Protein 3M7Q (pdb70)

Secondary structure (DSSP, 8-state):
-BS-EE--TTSSTTEEEEESSSEEEEEEEEETTEEEE-GGG--SS-EEEES-S-TTS--S--EEEEEEEEEE-TT--TTT-TT--EEEEESSPPPPBTTB---BPPSSPPPTT-EEEEEESS-SSSSS----SS-EEEEEEBPPHHHHHHHSTTT--TTEEEES-TTSS-B--TT-TT-EEEETTEEEEEEEE-SSSSBTTB-EEEEEGGGGHHHHHHHHHT-/-PPPGGGGSPP---SB---EEEEEEETTTTEEEEEEE-SSS--SS-BSSHHHHHHHS----

Sequence (284 aa):
IVGGYTCGANTVPYQVSLNSGYHFCGGSLINSQWVVSAAHCYKSGIQVRLGEDNINVVEGNEQFISASSKSIVHPSYNSNTLNNDIMLIKLKSAASSLNSRVASSISLPTSSCASAGTQCLISGWGNTKSSGTSYPDVLKCLKAPILSDSSSCKSSAYPGQITSNMFCAGYLEGGKDSCQGDSGGPVVCSGKLQGIVSWGSSGCAQKNNKPGVYTKVCNYVSSWIKQTIASSNEAEASSICSEPKKVGRCKGYFPRFYFDSETGKCTPFIYGGCGGNGNNFETLHQCRAICRALGG

Solvent-accessible surface area: 12145 Å² total; per-residue (Å²): 2,12,43,34,96,68,20,26,66,33,85,7,32,20,5,1,1,0,15,40,76,83,21,0,0,2,0,1,0,18,45,37,52,10,0,1,0,0,3,14,0,113,44,105,72,2,51,0,51,1,5,10,30,40,38,102,88,129,120,65,44,33,36,92,18,54,24,58,80,28,47,51,25,111,65,52,60,62,123,64,2,38,14,1,0,0,0,0,41,0,150,60,59,7,70,102,56,95,69,0,32,55,17,62,44,4,142,78,62,35,77,63,50,37,108,2,34,1,0,2,4,0,9,24,121,60,91,65,118,38,66,16,75,41,5,45,3,4,113,0,21,12,31,47,79,79,30,1,95,89,12,2,97,91,65,19,36,93,27,11,24,0,0,3,42,62,129,10,42,77,4,0,2,18,1,1,0,1,0,0,0,15,4,100,42,77,0,13,0,1,0,3,1,2,46,41,4,12,79,150,69,62,3,0,0,1,4,60,0,22,67,6,42,88,50,0,153,114,11,53,78,75,66,215,100,59,54,90,37,10,92,51,98,105,89,44,19,63,0,1,0,54,20,53,50,44,21,7,25,68,162,80,6,104,15,39,94,17,38,18,0,22,10,51,33,45,40,0,28,27,123,64,59,134,88,0,132,70,71,0,147,66,136,61

Structure (mmCIF, N/CA/C/O backbone):
data_3M7Q
#
_entry.id   3M7Q
#
_cell.length_a   58.279
_cell.length_b   66.551
_cell.length_c   70.937
_cell.angle_alpha   90.00
_cell.angle_beta   90.00
_cell.angle_gamma   90.00
#
_symmetry.space_group_name_H-M   'P 21 21 21'
#
loop_
_entity.id
_entity.type
_entity.pdbx_description
1 polymer 'Cationic trypsin'
2 polymer 'Kunitz-type proteinase inhibitor SHPI-1'
3 non-polymer 'PHOSPHATE ION'
4 water water
#
loop_
_atom_site.group_PDB
_atom_site.id
_atom_site.type_symbol
_atom_site.label_atom_id
_atom_site.label_alt_id
_atom_site.label_comp_id
_atom_site.label_asym_id
_atom_site.label_entity_id
_atom_site.label_seq_id
_atom_site.pdbx_PDB_ins_code
_atom_site.Cartn_x
_atom_site.Cartn_y
_atom_site.Cartn_z
_atom_site.occupancy
_atom_site.B_iso_or_equiv
_atom_site.auth_seq_id
_atom_site.auth_comp_id
_atom_site.auth_asym_id
_atom_site.auth_atom_id
_atom_site.pdbx_PDB_model_num
ATOM 1 N N . ILE A 1 1 ? 16.663 3.321 12.192 1.00 6.86 1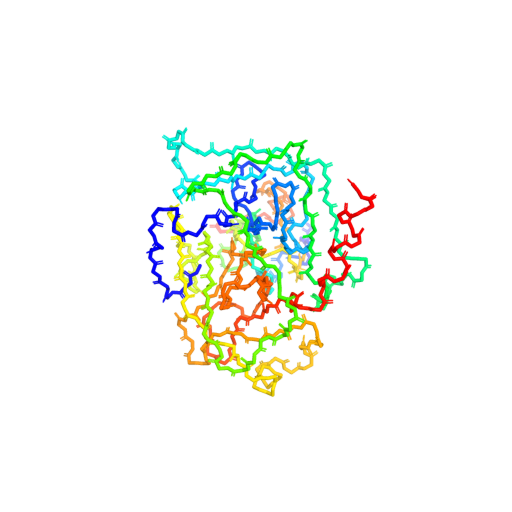 ILE A N 1
ATOM 2 C CA . ILE A 1 1 ? 17.885 2.485 11.996 1.00 6.48 1 ILE A CA 1
ATOM 3 C C . ILE A 1 1 ? 18.095 1.612 13.232 1.00 7.56 1 ILE A C 1
ATOM 4 O O . ILE A 1 1 ? 18.249 2.130 14.338 1.00 7.83 1 ILE A O 1
ATOM 9 N N . VAL A 1 2 ? 18.090 0.293 13.034 1.00 7.29 2 VAL A N 1
ATOM 10 C CA . VAL A 1 2 ? 18.326 -0.674 14.117 1.00 7.54 2 VAL A CA 1
ATOM 11 C C . VAL A 1 2 ? 19.771 -1.170 14.056 1.00 8.02 2 VAL A C 1
ATOM 12 O O . VAL A 1 2 ? 20.252 -1.567 12.991 1.00 8.67 2 VAL A O 1
ATOM 16 N N . GLY A 1 3 ? 20.459 -1.142 15.194 1.00 7.45 3 GLY A N 1
ATOM 17 C CA . GLY A 1 3 ? 21.821 -1.684 15.282 1.00 8.55 3 GLY A CA 1
ATOM 18 C C . GLY A 1 3 ? 22.909 -0.793 14.704 1.00 9.63 3 GLY A C 1
ATOM 19 O O . GLY A 1 3 ? 24.023 -1.252 14.437 1.00 11.51 3 GLY A O 1
ATOM 20 N N . GLY A 1 4 ? 22.589 0.484 14.520 1.00 8.71 4 GLY A N 1
ATOM 21 C CA . GLY A 1 4 ? 23.534 1.452 13.974 1.00 9.39 4 GLY A CA 1
ATOM 22 C C . GLY A 1 4 ? 24.205 2.285 15.049 1.00 8.82 4 GLY A C 1
ATOM 23 O O . GLY A 1 4 ? 24.365 1.836 16.188 1.00 9.72 4 GLY A O 1
ATOM 24 N N . TYR A 1 5 ? 24.599 3.502 14.682 1.00 8.77 5 TYR A N 1
ATOM 25 C CA . TYR A 1 5 ? 25.290 4.409 15.603 1.00 8.84 5 TYR A CA 1
ATOM 26 C C . TYR A 1 5 ? 24.872 5.857 15.367 1.00 9.14 5 TYR A C 1
ATOM 27 O O . TYR A 1 5 ? 24.354 6.194 14.305 1.00 9.87 5 TYR A O 1
ATOM 36 N N . THR A 1 6 ? 25.098 6.709 16.362 1.00 9.45 6 THR A N 1
ATOM 37 C CA . THR A 1 6 ? 24.873 8.143 16.208 1.00 10.50 6 THR A CA 1
ATOM 38 C C . THR A 1 6 ? 25.846 8.708 15.166 1.00 10.50 6 THR A C 1
ATOM 39 O O . THR A 1 6 ? 27.063 8.621 15.335 1.00 10.81 6 THR A O 1
ATOM 43 N N . CYS A 1 7 ? 25.301 9.280 14.091 1.00 9.12 7 CYS A N 1
ATOM 44 C CA . CYS A 1 7 ? 26.125 9.766 12.976 1.00 10.36 7 CYS A CA 1
ATOM 45 C C . CYS A 1 7 ? 27.123 10.821 13.450 1.00 10.29 7 CYS A C 1
ATOM 46 O O . CYS A 1 7 ? 28.311 10.778 13.097 1.00 12.29 7 CYS A O 1
ATOM 49 N N . GLY A 1 8 ? 26.631 11.751 14.262 1.00 11.59 8 GLY A N 1
ATOM 50 C CA . GLY A 1 8 ? 27.364 12.973 14.584 1.00 11.60 8 GLY A CA 1
ATOM 51 C C . GLY A 1 8 ? 26.729 14.114 13.814 1.00 12.22 8 GLY A C 1
ATOM 52 O O . GLY A 1 8 ? 26.396 13.965 12.630 1.00 11.88 8 GLY A O 1
ATOM 53 N N . ALA A 1 9 ? 26.554 15.252 14.482 1.00 12.87 9 ALA A N 1
ATOM 54 C CA . ALA A 1 9 ? 25.838 16.390 13.898 1.00 13.00 9 ALA A CA 1
ATOM 55 C C . ALA A 1 9 ? 26.356 16.776 12.515 1.00 12.79 9 ALA A C 1
ATOM 56 O O . ALA A 1 9 ? 27.551 17.034 12.334 1.00 13.18 9 ALA A O 1
ATOM 58 N N . ASN A 1 10 ? 25.441 16.772 11.545 1.00 11.40 10 ASN A N 1
ATOM 59 C CA . ASN A 1 10 ? 25.690 17.268 10.186 1.00 12.29 10 ASN A CA 1
ATOM 60 C C . ASN A 1 10 ? 26.784 16.523 9.403 1.00 12.13 10 ASN A C 1
ATOM 61 O O . ASN A 1 10 ? 27.352 17.059 8.444 1.00 12.65 10 ASN A O 1
ATOM 66 N N . THR A 1 11 ? 27.058 15.282 9.803 1.00 10.81 11 THR A N 1
ATOM 67 C CA . THR A 1 11 ? 28.016 14.430 9.094 1.00 10.18 11 THR A CA 1
ATOM 68 C C . THR A 1 11 ? 27.403 13.805 7.836 1.00 10.43 11 THR A C 1
ATOM 69 O O . THR A 1 11 ? 28.116 13.214 7.021 1.00 10.73 11 THR A O 1
ATOM 73 N N . VAL A 1 12 ? 26.083 13.933 7.690 1.00 8.04 12 VAL A N 1
ATOM 74 C CA . VAL A 1 12 ? 25.361 13.431 6.515 1.00 7.30 12 VAL A CA 1
ATOM 75 C C . VAL A 1 12 ? 24.546 14.602 5.946 1.00 7.51 12 VAL A C 1
ATOM 76 O O . VAL A 1 12 ? 23.319 14.633 6.066 1.00 6.80 12 VAL A O 1
ATOM 80 N N . PRO A 1 13 ? 25.236 15.593 5.343 1.00 8.68 13 PRO A N 1
ATOM 81 C CA . PRO A 1 13 ? 24.595 16.872 5.011 1.00 8.23 13 PRO A CA 1
ATOM 82 C C . PRO A 1 13 ? 23.538 16.819 3.893 1.00 7.50 13 PRO A C 1
ATOM 83 O O . PRO A 1 13 ? 22.828 17.806 3.669 1.00 7.77 13 PRO A O 1
ATOM 87 N N . TYR A 1 14 ? 23.447 15.686 3.201 1.00 6.89 14 TYR A N 1
ATOM 88 C CA . TYR A 1 14 ? 22.431 15.476 2.163 1.00 6.97 14 TYR A CA 1
ATOM 89 C C . TYR A 1 14 ? 21.130 14.875 2.717 1.00 6.87 14 TYR A C 1
ATOM 90 O O . TYR A 1 14 ? 20.118 14.830 2.012 1.00 7.38 14 TYR A O 1
ATOM 99 N N . GLN A 1 15 ? 21.162 14.413 3.969 1.00 6.91 15 GLN A N 1
ATOM 100 C CA . GLN A 1 15 ? 19.979 13.827 4.611 1.00 6.37 15 GLN A CA 1
ATOM 101 C C . GLN A 1 15 ? 18.988 14.917 4.993 1.00 6.05 15 GLN A C 1
ATOM 102 O O . GLN A 1 15 ? 19.337 15.855 5.716 1.00 7.22 15 GLN A O 1
ATOM 108 N N . VAL A 1 16 ? 17.755 14.774 4.514 1.00 6.58 16 VAL A N 1
ATOM 109 C CA . VAL A 1 16 ? 16.671 15.682 4.896 1.00 6.33 16 VAL A CA 1
ATOM 110 C C . VAL A 1 16 ? 15.554 14.927 5.624 1.00 8.00 16 VAL A C 1
ATOM 111 O O . VAL A 1 16 ? 15.455 13.701 5.532 1.00 6.37 16 VAL A O 1
ATOM 115 N N . SER A 1 17 ? 14.735 15.678 6.356 1.00 6.68 17 SER A N 1
ATOM 116 C CA . SER A 1 17 ? 13.524 15.161 6.989 1.00 8.18 17 SER A CA 1
ATOM 117 C C . SER A 1 17 ? 12.314 15.726 6.258 1.00 8.36 17 SER A C 1
ATOM 118 O O . SER A 1 17 ? 12.256 16.931 5.979 1.00 8.47 17 SER A O 1
ATOM 121 N N . LEU A 1 18 ? 11.362 14.854 5.934 1.00 7.77 18 LEU A N 1
ATOM 122 C CA . LEU A 1 18 ? 10.084 15.293 5.382 1.00 7.54 18 LEU A CA 1
ATOM 123 C C . LEU A 1 18 ? 9.088 15.434 6.522 1.00 8.23 18 LEU A C 1
ATOM 124 O O . LEU A 1 18 ? 8.896 14.503 7.310 1.00 7.32 18 LEU A O 1
ATOM 129 N N . ASN A 1 19 ? 8.463 16.606 6.604 1.00 9.02 19 ASN A N 1
ATOM 130 C CA . ASN A 1 19 ? 7.654 16.973 7.763 1.00 9.12 19 ASN A CA 1
ATOM 131 C C . ASN A 1 19 ? 6.228 17.379 7.395 1.00 11.23 19 ASN A C 1
ATOM 132 O O . ASN A 1 19 ? 6.015 18.239 6.532 1.00 10.18 19 ASN A O 1
ATOM 137 N N . SER A 1 20 ? 5.268 16.755 8.076 1.00 11.29 20 SER A N 1
ATOM 138 C CA . SER A 1 20 ? 3.845 17.043 7.915 1.00 13.66 20 SER A CA 1
ATOM 139 C C . SER A 1 20 ? 3.242 17.384 9.281 1.00 14.54 20 SER A C 1
ATOM 140 O O . SER A 1 20 ? 2.180 16.874 9.651 1.00 17.69 20 SER A O 1
ATOM 143 N N . GLY A 1 21 ? 3.926 18.249 10.027 1.00 13.54 21 GLY A N 1
ATOM 144 C CA . GLY A 1 21 ? 3.594 18.497 11.432 1.00 13.85 21 GLY A CA 1
ATOM 145 C C . GLY A 1 21 ? 4.386 17.582 12.348 1.00 13.37 21 GLY A C 1
ATOM 146 O O . GLY A 1 21 ? 4.345 17.721 13.573 1.00 13.92 21 GLY A O 1
ATOM 147 N N . TYR A 1 22 ? 5.106 16.645 11.732 1.00 12.75 22 TYR A N 1
ATOM 148 C CA . TYR A 1 22 ? 5.993 15.699 12.406 1.00 11.42 22 TYR A CA 1
ATOM 149 C C . TYR A 1 22 ? 6.837 15.009 11.336 1.00 9.24 22 TYR A C 1
ATOM 150 O O . TYR A 1 22 ? 6.456 14.984 10.165 1.00 8.46 22 TYR A O 1
ATOM 159 N N . HIS A 1 23 ? 7.978 14.453 11.732 1.00 8.89 23 HIS A N 1
ATOM 160 C CA . HIS A 1 23 ? 8.805 13.678 10.802 1.00 7.94 23 HIS A CA 1
ATOM 161 C C . HIS A 1 23 ? 8.078 12.395 10.383 1.00 8.41 23 HIS A C 1
ATOM 162 O O . HIS A 1 23 ? 7.658 11.618 11.242 1.00 8.89 23 HIS A O 1
ATOM 169 N N . PHE A 1 24 ? 7.939 12.169 9.074 1.00 7.14 24 PHE A N 1
ATOM 170 C CA . PHE A 1 24 ? 7.269 10.951 8.583 1.00 6.92 24 PHE A CA 1
ATOM 171 C C . PHE A 1 24 ? 8.086 10.112 7.588 1.00 7.76 24 PHE A C 1
ATOM 172 O O . PHE A 1 24 ? 7.779 8.940 7.360 1.00 7.12 24 PHE A O 1
ATOM 180 N N . CYS A 1 25 ? 9.099 10.732 6.983 1.00 6.84 25 CYS A N 1
ATOM 181 C CA . CYS A 1 25 ? 9.969 10.074 6.007 1.00 6.76 25 CYS A CA 1
ATOM 182 C C . CYS A 1 25 ? 11.268 10.850 5.877 1.00 7.20 25 CYS A C 1
ATOM 183 O O . CYS A 1 25 ? 11.340 12.026 6.240 1.00 6.81 25 CYS A O 1
ATOM 186 N N . GLY A 1 26 ? 12.293 10.189 5.353 1.00 5.83 26 GLY A N 1
ATOM 187 C CA . GLY A 1 26 ? 13.536 10.869 5.009 1.00 6.19 26 GLY A CA 1
ATOM 188 C C . GLY A 1 26 ? 13.584 11.199 3.526 1.00 7.42 26 GLY A C 1
ATOM 189 O O . GLY A 1 26 ? 12.626 10.939 2.779 1.00 7.27 26 GLY A O 1
ATOM 190 N N . GLY A 1 27 ? 14.710 11.765 3.106 1.00 6.49 27 GLY A N 1
ATOM 191 C CA . GLY A 1 27 ? 14.969 12.086 1.702 1.00 5.67 27 GLY A CA 1
ATOM 192 C C . GLY A 1 27 ? 16.428 12.469 1.525 1.00 6.77 27 GLY A C 1
ATOM 193 O O . GLY A 1 27 ? 17.155 12.628 2.514 1.00 5.80 27 GLY A O 1
ATOM 194 N N . SER A 1 28 ? 16.851 12.611 0.269 1.00 6.34 28 SER A N 1
ATOM 195 C CA . SER A 1 28 ? 18.219 13.016 -0.063 1.00 6.74 28 SER A CA 1
ATOM 196 C C . SER A 1 28 ? 18.236 14.245 -0.976 1.00 6.37 28 SER A C 1
ATOM 197 O O . SER A 1 28 ? 17.577 14.262 -2.013 1.00 7.08 28 SER A O 1
ATOM 200 N N . LEU A 1 29 ? 19.012 15.261 -0.603 1.00 6.40 29 LEU A N 1
ATOM 201 C CA . LEU A 1 29 ? 19.197 16.432 -1.463 1.00 7.43 29 LEU A CA 1
ATOM 202 C C . LEU A 1 29 ? 20.138 16.061 -2.606 1.00 7.30 29 LEU A C 1
ATOM 203 O O . LEU A 1 29 ? 21.277 15.674 -2.355 1.00 8.27 29 LEU A O 1
ATOM 208 N N . ILE A 1 30 ? 19.661 16.160 -3.849 1.00 8.20 30 ILE A N 1
ATOM 209 C CA . ILE A 1 30 ? 20.485 15.789 -5.019 1.00 9.24 30 ILE A CA 1
ATOM 210 C C . ILE A 1 30 ? 20.992 16.983 -5.830 1.00 11.60 30 ILE A C 1
ATOM 211 O O . ILE A 1 30 ? 21.909 16.852 -6.648 1.00 12.42 30 ILE A O 1
ATOM 216 N N . ASN A 1 31 ? 20.364 18.132 -5.609 1.00 11.44 31 ASN A N 1
ATOM 217 C CA . ASN A 1 31 ? 20.852 19.424 -6.065 1.00 12.44 31 ASN A CA 1
ATOM 218 C C . ASN A 1 31 ? 20.157 20.476 -5.211 1.00 12.23 31 ASN A C 1
ATOM 219 O O . ASN A 1 31 ? 19.293 20.135 -4.401 1.00 12.98 31 ASN A O 1
ATOM 224 N N . SER A 1 32 ? 20.510 21.745 -5.382 1.00 10.35 32 SER A N 1
ATOM 225 C CA . SER A 1 32 ? 20.029 22.773 -4.453 1.00 10.61 32 SER A CA 1
ATOM 226 C C . SER A 1 32 ? 18.497 22.910 -4.358 1.00 9.81 32 SER A C 1
ATOM 227 O O . SER A 1 32 ? 17.992 23.410 -3.352 1.00 10.05 32 SER A O 1
ATOM 230 N N . GLN A 1 33 ? 17.768 22.455 -5.381 1.00 8.75 33 GLN A N 1
ATOM 231 C CA . GLN A 1 33 ? 16.310 22.625 -5.407 1.00 9.85 33 GLN A CA 1
ATOM 232 C C . GLN A 1 33 ? 15.494 21.324 -5.516 1.00 8.73 33 GLN A C 1
ATOM 233 O O . GLN A 1 33 ? 14.266 21.368 -5.630 1.00 9.10 33 GLN A O 1
ATOM 239 N N . TRP A 1 34 ? 16.167 20.177 -5.463 1.00 7.64 34 TRP A N 1
ATOM 240 C CA . TRP A 1 34 ? 15.485 18.892 -5.629 1.00 7.29 34 TRP A CA 1
ATOM 241 C C . TRP A 1 34 ? 15.907 17.828 -4.619 1.00 6.49 34 TRP A C 1
ATOM 242 O O . TRP A 1 34 ? 17.093 17.662 -4.327 1.00 6.96 34 TRP A O 1
ATOM 253 N N . VAL A 1 35 ? 14.907 17.108 -4.114 1.00 6.52 35 VAL A N 1
ATOM 254 C CA . VAL A 1 35 ? 15.079 16.023 -3.140 1.00 6.60 35 VAL A CA 1
ATOM 255 C C . VAL A 1 35 ? 14.542 14.706 -3.719 1.00 6.92 35 VAL A C 1
ATOM 256 O O . VAL A 1 35 ? 13.479 14.687 -4.346 1.00 8.12 35 VAL A O 1
ATOM 260 N N . VAL A 1 36 ? 15.294 13.623 -3.515 1.00 7.52 36 VAL A N 1
ATOM 261 C CA . VAL A 1 36 ? 14.856 12.266 -3.866 1.00 8.87 36 VAL A CA 1
ATOM 262 C C . VAL A 1 36 ? 14.302 11.556 -2.620 1.00 7.03 36 VAL A C 1
ATOM 263 O O . VAL A 1 36 ? 14.935 11.572 -1.566 1.00 6.84 36 VAL A O 1
ATOM 267 N N . SER A 1 37 ? 13.117 10.953 -2.744 1.00 5.99 37 SER A N 1
ATOM 268 C CA . SER A 1 37 ? 12.500 10.188 -1.653 1.00 6.28 37 SER A CA 1
ATOM 269 C C . SER A 1 37 ? 11.756 8.971 -2.223 1.00 6.99 37 SER A C 1
ATOM 270 O O . SER A 1 37 ? 11.923 8.637 -3.396 1.00 7.31 37 SER A O 1
ATOM 273 N N . ALA A 1 38 ? 10.964 8.300 -1.391 1.00 6.63 38 ALA A N 1
ATOM 274 C CA . ALA A 1 38 ? 10.164 7.152 -1.832 1.00 6.04 38 ALA A CA 1
ATOM 275 C C . ALA A 1 38 ? 8.770 7.604 -2.240 1.00 6.50 38 ALA A C 1
ATOM 276 O O . ALA A 1 38 ? 8.214 8.524 -1.642 1.00 7.34 38 ALA A O 1
ATOM 278 N N . ALA A 1 39 ? 8.203 6.946 -3.250 1.00 6.77 39 ALA A N 1
ATOM 279 C CA . ALA A 1 39 ? 6.854 7.262 -3.709 1.00 6.92 39 ALA A CA 1
ATOM 280 C C . ALA A 1 39 ? 5.778 7.051 -2.636 1.00 7.40 39 ALA A C 1
ATOM 281 O O . ALA A 1 39 ? 4.782 7.782 -2.611 1.00 8.24 39 ALA A O 1
ATOM 283 N N . HIS A 1 40 ? 5.971 6.069 -1.754 1.00 7.90 40 HIS A N 1
ATOM 284 C CA . HIS A 1 40 ? 4.991 5.830 -0.680 1.00 7.58 40 HIS A CA 1
ATOM 285 C C . HIS A 1 40 ? 5.017 6.910 0.410 1.00 7.63 40 HIS A C 1
ATOM 286 O O . HIS A 1 40 ? 4.143 6.947 1.287 1.00 7.81 40 HIS A O 1
ATOM 293 N N . CYS A 1 41 ? 6.003 7.804 0.323 1.00 6.38 41 CYS A N 1
ATOM 294 C CA . CYS A 1 41 ? 6.083 8.970 1.202 1.00 7.35 41 CYS A CA 1
ATOM 295 C C . CYS A 1 41 ? 5.335 10.183 0.636 1.00 9.01 41 CYS A C 1
ATOM 296 O O . CYS A 1 41 ? 5.430 11.282 1.192 1.00 8.11 41 CYS A O 1
ATOM 299 N N . TYR A 1 42 ? 4.604 9.999 -0.466 1.00 8.29 42 TYR A N 1
ATOM 300 C CA . TYR A 1 42 ? 3.845 11.115 -1.035 1.00 8.46 42 TYR A CA 1
ATOM 301 C C . TYR A 1 42 ? 2.853 11.713 -0.036 1.00 9.07 42 TYR A C 1
ATOM 302 O O . TYR A 1 42 ? 2.028 10.996 0.541 1.00 9.36 42 TYR A O 1
ATOM 311 N N . LYS A 1 43 ? 2.952 13.028 0.147 1.00 8.65 43 LYS A N 1
ATOM 312 C CA . LYS A 1 43 ? 1.959 13.820 0.873 1.00 8.81 43 LYS A CA 1
ATOM 313 C C . LYS A 1 43 ? 1.848 15.194 0.225 1.00 9.24 43 LYS A C 1
ATOM 314 O O . LYS A 1 43 ? 2.746 15.617 -0.512 1.00 9.44 43 LYS A O 1
ATOM 320 N N . SER A 1 44 ? 0.749 15.889 0.515 1.00 8.96 44 SER A N 1
ATOM 321 C CA . SER A 1 44 ? 0.580 17.282 0.076 1.00 12.39 44 SER A CA 1
ATOM 322 C C . SER A 1 44 ? 1.046 18.236 1.173 1.00 11.47 44 SER A C 1
ATOM 323 O O . SER A 1 44 ? 0.872 17.955 2.359 1.00 12.63 44 SER A O 1
ATOM 326 N N . GLY A 1 45 ? 1.639 19.355 0.769 1.00 12.50 45 GLY A N 1
ATOM 327 C CA . GLY A 1 45 ? 2.076 20.387 1.709 1.00 13.43 45 GLY A CA 1
ATOM 328 C C . GLY A 1 45 ? 3.270 19.981 2.554 1.00 12.70 45 GLY A C 1
ATOM 329 O O . GLY A 1 45 ? 3.388 20.400 3.711 1.00 14.38 45 GLY A O 1
ATOM 330 N N . ILE A 1 46 ? 4.150 19.164 1.978 1.00 11.14 46 ILE A N 1
ATOM 331 C CA . ILE A 1 46 ? 5.364 18.711 2.664 1.00 9.78 46 ILE A CA 1
ATOM 332 C C . ILE A 1 46 ? 6.288 19.894 2.944 1.00 9.12 46 ILE A C 1
ATOM 333 O O . ILE A 1 46 ? 6.471 20.765 2.093 1.00 10.22 46 ILE A O 1
ATOM 338 N N . GLN A 1 47 ? 6.848 19.917 4.149 1.00 7.33 47 GLN A N 1
ATOM 339 C CA . GLN A 1 47 ? 7.946 20.816 4.476 1.00 7.52 47 GLN A CA 1
ATOM 340 C C . GLN A 1 47 ? 9.229 19.999 4.573 1.00 7.77 47 GLN A C 1
ATOM 341 O O . GLN A 1 47 ? 9.291 19.007 5.309 1.00 8.49 47 GLN A O 1
ATOM 347 N N . VAL A 1 48 ? 10.244 20.415 3.822 1.00 7.19 48 VAL A N 1
ATOM 348 C CA . VAL A 1 48 ? 11.540 19.747 3.835 1.00 6.46 48 VAL A CA 1
ATOM 349 C C . VAL A 1 48 ? 12.438 20.444 4.848 1.00 7.43 48 VAL A C 1
ATOM 350 O O . VAL A 1 48 ? 12.572 21.676 4.828 1.00 6.54 48 VAL A O 1
ATOM 354 N N . ARG A 1 49 ? 13.022 19.655 5.746 1.00 6.58 49 ARG A N 1
ATOM 355 C CA . ARG A 1 49 ? 13.921 20.184 6.771 1.00 7.13 49 ARG A CA 1
ATOM 356 C C . ARG A 1 49 ? 15.351 19.736 6.504 1.00 7.94 49 ARG A C 1
ATOM 357 O O . ARG A 1 49 ? 15.655 18.534 6.504 1.00 8.90 49 ARG A O 1
ATOM 365 N N . LEU A 1 50 ? 16.212 20.724 6.260 1.00 6.89 50 LEU A N 1
ATOM 366 C CA . LEU A 1 50 ? 17.602 20.502 5.886 1.00 7.76 50 LEU A CA 1
ATOM 367 C C . LEU A 1 50 ? 18.530 20.952 7.009 1.00 8.52 50 LEU A C 1
ATOM 368 O O . LEU A 1 50 ? 18.191 21.860 7.778 1.00 8.25 50 LEU A O 1
ATOM 373 N N . GLY A 1 51 ? 19.687 20.300 7.111 1.00 8.63 51 GLY A N 1
ATOM 374 C CA . GLY A 1 51 ? 20.664 20.618 8.154 1.00 9.25 51 GLY A CA 1
ATOM 375 C C . GLY A 1 51 ? 20.251 20.184 9.551 1.00 9.88 51 GLY A C 1
ATOM 376 O O . GLY A 1 51 ? 20.767 20.705 10.540 1.00 9.98 51 GLY A O 1
ATOM 377 N N . GLU A 1 52 ? 19.336 19.218 9.635 1.00 9.46 52 GLU A N 1
ATOM 378 C CA . GLU A 1 52 ? 18.846 18.720 10.920 1.00 9.84 52 GLU A CA 1
ATOM 379 C C . GLU A 1 52 ? 19.809 17.724 11.548 1.00 10.71 52 GLU A C 1
ATOM 380 O O . GLU A 1 52 ? 20.447 16.943 10.839 1.00 9.81 52 GLU A O 1
ATOM 386 N N . ASP A 1 53 ? 19.900 17.753 12.877 1.00 10.27 53 ASP A N 1
ATOM 387 C CA . ASP A 1 53 ? 20.459 16.631 13.630 1.00 9.99 53 ASP A CA 1
ATOM 388 C C . ASP A 1 53 ? 19.420 16.119 14.622 1.00 10.26 53 ASP A C 1
ATOM 389 O O . ASP A 1 53 ? 18.875 15.033 14.445 1.00 9.94 53 ASP A O 1
ATOM 394 N N . ASN A 1 54 ? 19.149 16.907 15.659 1.00 9.76 54 ASN A N 1
ATOM 395 C CA . ASN A 1 54 ? 18.081 16.589 16.602 1.00 9.74 54 ASN A CA 1
ATOM 396 C C . ASN A 1 54 ? 16.745 17.088 16.048 1.00 10.50 54 ASN A C 1
ATOM 397 O O . ASN A 1 54 ? 16.461 18.288 16.085 1.00 9.81 54 ASN A O 1
ATOM 402 N N . ILE A 1 55 ? 15.924 16.175 15.526 1.00 10.77 55 ILE A N 1
ATOM 403 C CA . ILE A 1 55 ? 14.650 16.578 14.901 1.00 12.48 55 ILE A CA 1
ATOM 404 C C . ILE A 1 55 ? 13.636 17.165 15.885 1.00 12.36 55 ILE A C 1
ATOM 405 O O . ILE A 1 55 ? 12.678 17.823 15.480 1.00 13.66 55 ILE A O 1
ATOM 410 N N . ASN A 1 56 ? 13.870 16.935 17.173 1.00 10.94 56 ASN A N 1
ATOM 411 C CA . ASN A 1 56 ? 12.941 17.351 18.217 1.00 11.20 56 ASN A CA 1
ATOM 412 C C . ASN A 1 56 ? 13.309 18.660 18.914 1.00 11.62 56 ASN A C 1
ATOM 413 O O . ASN A 1 56 ? 12.530 19.171 19.725 1.00 11.70 56 ASN A O 1
ATOM 418 N N . VAL A 1 57 ? 14.479 19.205 18.585 1.00 10.57 57 VAL A N 1
ATOM 419 C CA . VAL A 1 57 ? 14.975 20.426 19.224 1.00 10.28 57 VAL A CA 1
ATOM 420 C C . VAL A 1 57 ? 15.400 21.454 18.175 1.00 11.47 57 VAL A C 1
ATOM 421 O O . VAL A 1 57 ? 16.145 21.130 17.252 1.00 10.93 57 VAL A O 1
ATOM 425 N N . VAL A 1 58 ? 14.915 22.686 18.322 1.00 11.03 58 VAL A N 1
ATOM 426 C CA . VAL A 1 58 ? 15.312 23.781 17.431 1.00 10.19 58 VAL A CA 1
ATOM 427 C C . VAL A 1 58 ? 16.747 24.202 17.766 1.00 10.68 58 VAL A C 1
ATOM 428 O O . VAL A 1 58 ? 17.009 24.718 18.853 1.00 9.58 58 VAL A O 1
ATOM 432 N N . GLU A 1 59 ? 17.668 23.955 16.833 1.00 10.61 59 GLU A N 1
ATOM 433 C CA . GLU A 1 59 ? 19.074 24.320 17.016 1.00 11.81 59 GLU A CA 1
ATOM 434 C C . GLU A 1 59 ? 19.298 25.791 16.668 1.00 11.94 59 GLU A C 1
ATOM 435 O O . GLU A 1 59 ? 19.947 26.527 17.424 1.00 12.33 59 GLU A O 1
ATOM 441 N N . GLY A 1 60 ? 18.766 26.206 15.517 1.00 11.55 60 GLY A N 1
ATOM 442 C CA . GLY A 1 60 ? 18.951 27.562 15.002 1.00 12.03 60 GLY A CA 1
ATOM 443 C C . GLY A 1 60 ? 19.619 27.618 13.638 1.00 12.68 60 GLY A C 1
ATOM 444 O O . GLY A 1 60 ? 19.562 28.651 12.958 1.00 13.93 60 GLY A O 1
ATOM 445 N N . ASN A 1 61 ? 20.240 26.509 13.234 1.00 12.63 61 ASN A N 1
ATOM 446 C CA . ASN A 1 61 ? 20.975 26.437 11.965 1.00 13.70 61 ASN A CA 1
ATOM 447 C C . ASN A 1 61 ? 20.278 25.630 10.858 1.00 12.21 61 ASN A C 1
ATOM 448 O O . ASN A 1 61 ? 20.847 25.420 9.780 1.00 14.64 61 ASN A O 1
ATOM 453 N N . GLU A 1 62 ? 19.055 25.178 11.127 1.00 10.27 62 GLU A N 1
ATOM 454 C CA . GLU A 1 62 ? 18.289 24.391 10.157 1.00 9.51 62 GLU A CA 1
ATOM 455 C C . GLU A 1 62 ? 17.712 25.295 9.069 1.00 9.66 62 GLU A C 1
ATOM 456 O O . GLU A 1 62 ? 17.581 26.508 9.267 1.00 10.31 62 GLU A O 1
ATOM 462 N N . GLN A 1 63 ? 17.388 24.705 7.918 1.00 8.42 63 GLN A N 1
ATOM 463 C CA . GLN A 1 63 ? 16.584 25.375 6.895 1.00 8.50 63 GLN A CA 1
ATOM 464 C C . GLN A 1 63 ? 15.278 24.613 6.689 1.00 8.23 63 GLN A C 1
ATOM 465 O O . GLN A 1 63 ? 15.297 23.406 6.452 1.00 9.22 63 GLN A O 1
ATOM 471 N N . PHE A 1 64 ? 14.153 25.322 6.800 1.00 7.49 64 PHE A N 1
ATOM 472 C CA . PHE A 1 64 ? 12.830 24.764 6.511 1.00 8.61 64 PHE A CA 1
ATOM 473 C C . PHE A 1 64 ? 12.395 25.320 5.157 1.00 8.70 64 PHE A C 1
ATOM 474 O O . PHE A 1 64 ? 12.322 26.540 4.982 1.00 10.05 64 PHE A O 1
ATOM 482 N N . ILE A 1 65 ? 12.117 24.441 4.196 1.00 9.02 65 ILE A N 1
ATOM 483 C CA . ILE A 1 65 ? 11.663 24.876 2.869 1.00 8.44 65 ILE A CA 1
ATOM 484 C C . ILE A 1 65 ? 10.456 24.059 2.418 1.00 9.73 65 ILE A C 1
ATOM 485 O O . ILE A 1 65 ? 10.488 22.827 2.436 1.00 9.34 65 ILE A O 1
ATOM 490 N N . SER A 1 66 ? 9.393 24.758 2.027 1.00 9.78 66 SER A N 1
ATOM 491 C CA . SER A 1 66 ? 8.174 24.114 1.540 1.00 10.50 66 SER A CA 1
ATOM 492 C C . SER A 1 66 ? 8.387 23.450 0.184 1.00 10.50 66 SER A C 1
ATOM 493 O O . SER A 1 66 ? 9.108 23.978 -0.669 1.00 10.08 66 SER A O 1
ATOM 496 N N . ALA A 1 67 ? 7.765 22.287 -0.007 1.00 9.61 67 ALA A N 1
ATOM 497 C CA . ALA A 1 67 ? 7.726 21.646 -1.320 1.00 10.35 67 ALA A CA 1
ATOM 498 C C . ALA A 1 67 ? 6.810 22.430 -2.257 1.00 10.47 67 ALA A C 1
ATOM 499 O O . ALA A 1 67 ? 5.698 22.815 -1.872 1.00 11.51 67 ALA A O 1
ATOM 501 N N A SER A 1 68 ? 7.277 22.674 -3.478 0.50 9.61 68 SER A N 1
ATOM 502 N N B SER A 1 68 ? 7.288 22.665 -3.476 0.50 11.03 68 SER A N 1
ATOM 503 C CA A SER A 1 68 ? 6.451 23.316 -4.503 0.50 9.19 68 SER A CA 1
ATOM 504 C CA B SER A 1 68 ? 6.498 23.317 -4.517 0.50 11.81 68 SER A CA 1
ATOM 505 C C A SER A 1 68 ? 5.835 22.288 -5.450 0.50 10.40 68 SER A C 1
ATOM 506 C C B SER A 1 68 ? 5.836 22.283 -5.425 0.50 11.95 68 SER A C 1
ATOM 507 O O A SER A 1 68 ? 4.759 22.521 -6.011 0.50 10.36 68 SER A O 1
ATOM 508 O O B SER A 1 68 ? 4.734 22.508 -5.935 0.50 11.95 68 SER A O 1
ATOM 513 N N . LYS A 1 69 ? 6.524 21.159 -5.624 1.00 10.49 69 LYS A N 1
ATOM 514 C CA . LYS A 1 69 ? 6.044 20.053 -6.471 1.00 11.89 69 LYS A CA 1
ATOM 515 C C . LYS A 1 69 ? 6.516 18.725 -5.892 1.00 10.87 69 LYS A C 1
ATOM 516 O O . LYS A 1 69 ? 7.641 18.626 -5.415 1.00 10.82 69 LYS A O 1
ATOM 522 N N . SER A 1 70 ? 5.657 17.709 -5.952 1.00 11.53 70 SER A N 1
ATOM 523 C CA . SER A 1 70 ? 6.047 16.337 -5.613 1.00 12.19 70 SER A CA 1
ATOM 524 C C . SER A 1 70 ? 5.591 15.407 -6.729 1.00 12.77 70 SER A C 1
ATOM 525 O O . SER A 1 70 ? 4.398 15.336 -7.044 1.00 13.56 70 SER A O 1
ATOM 528 N N . ILE A 1 71 ? 6.554 14.727 -7.347 1.00 12.17 71 ILE A N 1
ATOM 529 C CA . ILE A 1 71 ? 6.318 13.940 -8.553 1.00 12.58 71 ILE A CA 1
ATOM 530 C C . ILE A 1 71 ? 6.762 12.495 -8.331 1.00 12.29 71 ILE A C 1
ATOM 531 O O . ILE A 1 71 ? 7.957 12.225 -8.213 1.00 12.37 71 ILE A O 1
ATOM 536 N N . VAL A 1 72 ? 5.800 11.575 -8.265 1.00 12.20 72 VAL A N 1
ATOM 537 C CA . VAL A 1 72 ? 6.119 10.146 -8.140 1.00 10.96 72 VAL A CA 1
ATOM 538 C C . VAL A 1 72 ? 6.423 9.567 -9.523 1.00 11.07 72 VAL A C 1
ATOM 539 O O . VAL A 1 72 ? 5.941 10.082 -10.538 1.00 11.69 72 VAL A O 1
ATOM 543 N N . HIS A 1 73 ? 7.215 8.500 -9.571 1.00 10.39 73 HIS A N 1
ATOM 544 C CA . HIS A 1 73 ? 7.464 7.829 -10.844 1.00 10.99 73 HIS A CA 1
ATOM 545 C C . HIS A 1 73 ? 6.144 7.360 -11.472 1.00 10.63 73 HIS A C 1
ATOM 546 O O . HIS A 1 73 ? 5.290 6.810 -10.770 1.00 11.14 73 HIS A O 1
ATOM 553 N N . PRO A 1 74 ? 5.960 7.596 -12.788 1.00 11.41 74 PRO A N 1
ATOM 554 C CA . PRO A 1 74 ? 4.692 7.227 -13.440 1.00 12.15 74 PRO A CA 1
ATOM 555 C C . PRO A 1 74 ? 4.340 5.734 -13.382 1.00 12.21 74 PRO A C 1
ATOM 556 O O . PRO A 1 74 ? 3.166 5.374 -13.534 1.00 13.64 74 PRO A O 1
ATOM 560 N N . SER A 1 75 ? 5.339 4.885 -13.161 1.00 11.05 75 SER A N 1
ATOM 561 C CA . SER A 1 75 ? 5.129 3.439 -13.094 1.00 11.85 75 SER A CA 1
ATOM 562 C C . SER A 1 75 ? 5.108 2.890 -11.658 1.00 10.99 75 SER A C 1
ATOM 563 O O . SER A 1 75 ? 5.131 1.669 -11.457 1.00 9.86 75 SER A O 1
ATOM 566 N N . TYR A 1 76 ? 5.058 3.780 -10.666 1.00 9.02 76 TYR A N 1
ATOM 567 C CA . TYR A 1 76 ? 4.967 3.346 -9.267 1.00 10.61 76 TYR A CA 1
ATOM 568 C C . TYR A 1 76 ? 3.733 2.474 -9.034 1.00 10.89 76 TYR A C 1
ATOM 569 O O . TYR A 1 76 ? 2.627 2.809 -9.464 1.00 11.45 76 TYR A O 1
ATOM 578 N N . ASN A 1 77 ? 3.948 1.349 -8.358 1.00 11.43 77 ASN A N 1
ATOM 579 C CA . ASN A 1 77 ? 2.881 0.412 -8.011 1.00 12.35 77 ASN A CA 1
ATOM 580 C C . ASN A 1 77 ? 2.901 0.207 -6.504 1.00 11.36 77 ASN A C 1
ATOM 581 O O . ASN A 1 77 ? 3.856 -0.348 -5.978 1.00 11.16 77 ASN A O 1
ATOM 586 N N . SER A 1 78 ? 1.853 0.657 -5.814 1.00 13.10 78 SER A N 1
ATOM 587 C CA . SER A 1 78 ? 1.812 0.597 -4.346 1.00 14.01 78 SER A CA 1
ATOM 588 C C . SER A 1 78 ? 1.625 -0.813 -3.775 1.00 15.14 78 SER A C 1
ATOM 589 O O . SER A 1 78 ? 1.830 -1.034 -2.578 1.00 16.03 78 SER A O 1
ATOM 592 N N . ASN A 1 79 ? 1.250 -1.762 -4.631 1.00 15.06 79 ASN A N 1
ATOM 593 C CA . ASN A 1 79 ? 1.081 -3.158 -4.218 1.00 16.00 79 ASN A CA 1
ATOM 594 C C . ASN A 1 79 ? 2.382 -3.960 -4.258 1.00 14.48 79 ASN A C 1
ATOM 595 O O . ASN A 1 79 ? 2.643 -4.772 -3.368 1.00 13.62 79 ASN A O 1
ATOM 600 N N . THR A 1 80 ? 3.188 -3.739 -5.296 1.00 13.25 80 THR A N 1
ATOM 601 C CA . THR A 1 80 ? 4.465 -4.446 -5.457 1.00 12.76 80 THR A CA 1
ATOM 602 C C . THR A 1 80 ? 5.655 -3.596 -5.018 1.00 11.96 80 THR A C 1
ATOM 603 O O . THR A 1 80 ? 6.751 -4.119 -4.799 1.00 11.27 80 THR A O 1
ATOM 607 N N . LEU A 1 81 ? 5.426 -2.287 -4.922 1.00 10.94 81 LEU A N 1
ATOM 608 C CA . LEU A 1 81 ? 6.456 -1.286 -4.597 1.00 10.70 81 LEU A CA 1
ATOM 609 C C . LEU A 1 81 ? 7.526 -1.107 -5.689 1.00 9.23 81 LEU A C 1
ATOM 610 O O . LEU A 1 81 ? 8.573 -0.497 -5.456 1.00 9.57 81 LEU A O 1
ATOM 615 N N . ASN A 1 82 ? 7.242 -1.620 -6.884 1.00 9.60 82 ASN A N 1
ATOM 616 C CA . ASN A 1 82 ? 8.095 -1.372 -8.043 1.00 7.97 82 ASN A CA 1
ATOM 617 C C . ASN A 1 82 ? 8.090 0.119 -8.373 1.00 7.15 82 ASN A C 1
ATOM 618 O O . ASN A 1 82 ? 7.028 0.754 -8.360 1.00 8.75 82 ASN A O 1
ATOM 623 N N . ASN A 1 83 ? 9.275 0.676 -8.638 1.00 7.29 83 ASN A N 1
ATOM 624 C CA . ASN A 1 83 ? 9.446 2.108 -8.945 1.00 6.51 83 ASN A CA 1
ATOM 625 C C . ASN A 1 83 ? 9.069 3.029 -7.774 1.00 7.54 83 ASN A C 1
ATOM 626 O O . ASN A 1 83 ? 8.432 4.071 -7.962 1.00 8.25 83 ASN A O 1
ATOM 631 N N . ASP A 1 84 ? 9.463 2.627 -6.567 1.00 7.70 84 ASP A N 1
ATOM 632 C CA . ASP A 1 84 ? 9.180 3.394 -5.353 1.00 7.83 84 ASP A CA 1
ATOM 633 C C . ASP A 1 84 ? 10.167 4.563 -5.243 1.00 7.27 84 ASP A C 1
ATOM 634 O O . ASP A 1 84 ? 11.120 4.527 -4.454 1.00 7.99 84 ASP A O 1
ATOM 639 N N . ILE A 1 85 ? 9.925 5.593 -6.056 1.00 6.72 85 ILE A N 1
ATOM 640 C CA . ILE A 1 85 ? 10.769 6.797 -6.106 1.00 6.86 85 ILE A CA 1
ATOM 641 C C . ILE A 1 85 ? 9.909 8.030 -6.394 1.00 6.69 85 ILE A C 1
ATOM 642 O O . ILE A 1 85 ? 8.929 7.958 -7.142 1.00 7.36 85 ILE A O 1
ATOM 647 N N . MET A 1 86 ? 10.291 9.149 -5.786 1.00 7.39 86 MET A N 1
ATOM 648 C CA . MET A 1 86 ? 9.570 10.411 -5.901 1.00 8.39 86 MET A CA 1
ATOM 649 C C . MET A 1 86 ? 10.576 11.553 -5.888 1.00 8.69 86 MET A C 1
ATOM 650 O O . MET A 1 86 ? 11.584 11.484 -5.184 1.00 8.69 86 MET A O 1
ATOM 655 N N . LEU A 1 87 ? 10.299 12.592 -6.674 1.00 7.04 87 LEU A N 1
ATOM 656 C CA . LEU A 1 87 ? 11.100 13.814 -6.664 1.00 7.65 87 LEU A CA 1
ATOM 657 C C . LEU A 1 87 ? 10.295 14.949 -6.046 1.00 7.58 87 LEU A C 1
ATOM 658 O O . LEU A 1 87 ? 9.121 15.123 -6.365 1.00 9.44 87 LEU A O 1
ATOM 663 N N . ILE A 1 88 ? 10.931 15.694 -5.146 1.00 7.92 88 ILE A N 1
ATOM 664 C CA . ILE A 1 88 ? 10.319 16.862 -4.519 1.00 7.77 88 ILE A CA 1
ATOM 665 C C . ILE A 1 88 ? 11.100 18.105 -4.933 1.00 7.76 88 ILE A C 1
ATOM 666 O O . ILE A 1 88 ? 12.305 18.185 -4.701 1.00 6.91 88 ILE A O 1
ATOM 671 N N . LYS A 1 89 ? 10.412 19.061 -5.554 1.00 8.00 89 LYS A N 1
ATOM 672 C CA . LYS A 1 89 ? 11.012 20.358 -5.864 1.00 7.34 89 LYS A CA 1
ATOM 673 C C . LYS A 1 89 ? 10.785 21.308 -4.690 1.00 8.89 89 LYS A C 1
ATOM 674 O O . LYS A 1 89 ? 9.671 21.418 -4.177 1.00 9.78 89 LYS A O 1
ATOM 680 N N . LEU A 1 90 ? 11.853 21.977 -4.266 1.00 9.42 90 LEU A N 1
ATOM 681 C CA . LEU A 1 90 ? 11.782 22.964 -3.190 1.00 9.13 90 LEU A CA 1
ATOM 682 C C . LEU A 1 90 ? 11.301 24.302 -3.748 1.00 9.77 90 LEU A C 1
ATOM 683 O O . LEU A 1 90 ? 11.662 24.672 -4.865 1.00 9.65 90 LEU A O 1
ATOM 688 N N . LYS A 1 91 ? 10.474 25.013 -2.979 1.00 10.68 91 LYS A N 1
ATOM 689 C CA . LYS A 1 91 ? 9.940 26.316 -3.403 1.00 11.52 91 LYS A CA 1
ATOM 690 C C . LYS A 1 91 ? 11.066 27.296 -3.758 1.00 11.21 91 LYS A C 1
ATOM 691 O O . LYS A 1 91 ? 10.959 28.083 -4.709 1.00 10.60 91 LYS A O 1
ATOM 697 N N . SER A 1 92 ? 12.146 27.226 -2.988 1.00 9.42 92 SER A N 1
ATOM 698 C CA . SER A 1 92 ? 13.346 28.010 -3.253 1.00 9.36 92 SER A CA 1
ATOM 699 C C . SER A 1 92 ? 14.567 27.109 -3.103 1.00 9.45 92 SER A C 1
ATOM 700 O O . SER A 1 92 ? 14.513 26.094 -2.398 1.00 9.61 92 SER A O 1
ATOM 703 N N . ALA A 1 93 ? 15.661 27.471 -3.769 1.00 10.88 93 ALA A N 1
ATOM 704 C CA . ALA A 1 93 ? 16.898 26.698 -3.673 1.00 9.97 93 ALA A CA 1
ATOM 705 C C . ALA A 1 93 ? 17.480 26.798 -2.270 1.00 10.25 93 ALA A C 1
ATOM 706 O O . ALA A 1 93 ? 17.524 27.877 -1.676 1.00 11.13 93 ALA A O 1
ATOM 708 N N . ALA A 1 94 ? 17.922 25.662 -1.744 1.00 9.78 94 ALA A N 1
ATOM 709 C CA . ALA A 1 94 ? 18.569 25.632 -0.443 1.00 10.86 94 ALA A CA 1
ATOM 710 C C . ALA A 1 94 ? 19.902 26.374 -0.479 1.00 10.84 94 ALA A C 1
ATOM 711 O O . ALA A 1 94 ? 20.589 26.398 -1.514 1.00 11.16 94 ALA A O 1
ATOM 713 N N A SER A 1 95 ? 20.243 27.005 0.640 0.50 11.08 95 SER A N 1
ATOM 714 N N B SER A 1 95 ? 20.262 26.982 0.647 0.50 11.84 95 SER A N 1
ATOM 715 C CA A SER A 1 95 ? 21.564 27.583 0.817 0.50 11.25 95 SER A CA 1
ATOM 716 C CA B SER A 1 95 ? 21.572 27.608 0.804 0.50 12.63 95 SER A CA 1
ATOM 717 C C A SER A 1 95 ? 22.522 26.441 1.120 0.50 12.27 95 SER A C 1
ATOM 718 C C B SER A 1 95 ? 22.593 26.539 1.183 0.50 13.13 95 SER A C 1
ATOM 719 O O A SER A 1 95 ? 22.320 25.687 2.074 0.50 11.81 95 SER A O 1
ATOM 720 O O B SER A 1 95 ? 22.507 25.939 2.256 0.50 13.00 95 SER A O 1
ATOM 725 N N . LEU A 1 96 ? 23.549 26.302 0.290 1.00 12.69 96 LEU A N 1
ATOM 726 C CA . LEU A 1 96 ? 24.520 25.225 0.457 1.00 13.19 96 LEU A CA 1
ATOM 727 C C . LEU A 1 96 ? 25.634 25.635 1.411 1.00 14.39 96 LEU A C 1
ATOM 728 O O . LEU A 1 96 ? 26.215 26.717 1.282 1.00 16.76 96 LEU A O 1
ATOM 733 N N . ASN A 1 97 ? 25.901 24.774 2.388 1.00 13.69 97 ASN A N 1
ATOM 734 C CA . ASN A 1 97 ? 26.968 24.995 3.364 1.00 13.93 97 ASN A CA 1
ATOM 735 C C . ASN A 1 97 ? 27.484 23.658 3.909 1.00 12.24 97 ASN A C 1
ATOM 736 O O . ASN A 1 97 ? 27.177 22.603 3.350 1.00 12.45 97 ASN A O 1
ATOM 741 N N . SER A 1 98 ? 28.259 23.696 4.994 1.00 13.28 98 SER A N 1
ATOM 742 C CA . SER A 1 98 ? 28.833 22.480 5.575 1.00 13.23 98 SER A CA 1
ATOM 743 C C . SER A 1 98 ? 27.780 21.542 6.182 1.00 14.07 98 SER A C 1
ATOM 744 O O . SER A 1 98 ? 28.072 20.381 6.472 1.00 14.77 98 SER A O 1
ATOM 747 N N . ARG A 1 99 ? 26.558 22.042 6.354 1.00 12.23 99 ARG A N 1
ATOM 748 C CA . ARG A 1 99 ? 25.480 21.257 6.956 1.00 13.33 99 ARG A CA 1
ATOM 749 C C . ARG A 1 99 ? 24.393 20.870 5.951 1.00 11.26 99 ARG A C 1
ATOM 750 O O . ARG A 1 99 ? 23.533 20.036 6.248 1.00 11.46 99 ARG A O 1
ATOM 758 N N . VAL A 1 100 ? 24.424 21.493 4.774 1.00 9.87 100 VAL A N 1
ATOM 759 C CA . VAL A 1 100 ? 23.410 21.283 3.734 1.00 9.38 100 VAL A CA 1
ATOM 760 C C . VAL A 1 100 ? 24.134 21.173 2.397 1.00 9.72 100 VAL A C 1
ATOM 761 O O . VAL A 1 100 ? 24.662 22.159 1.886 1.00 9.79 100 VAL A O 1
ATOM 765 N N . ALA A 1 101 ? 24.177 19.961 1.849 1.00 9.86 101 ALA A N 1
ATOM 766 C CA . ALA A 1 101 ? 24.965 19.693 0.647 1.00 10.21 101 ALA A CA 1
ATOM 767 C C . ALA A 1 101 ? 24.312 18.593 -0.165 1.00 8.83 101 ALA A C 1
ATOM 768 O O . ALA A 1 101 ? 23.657 17.716 0.395 1.00 8.77 101 ALA A O 1
ATOM 770 N N A SER A 1 102 ? 24.500 18.636 -1.482 0.50 8.89 102 SER A N 1
ATOM 771 N N B SER A 1 102 ? 24.492 18.646 -1.480 0.50 9.63 102 SER A N 1
ATOM 772 C CA A SER A 1 102 ? 23.894 17.662 -2.388 0.50 8.93 102 SER A CA 1
ATOM 773 C CA B SER A 1 102 ? 23.911 17.655 -2.376 0.50 10.30 102 SER A CA 1
ATOM 774 C C A SER A 1 102 ? 24.750 16.408 -2.560 0.50 9.55 102 SER A C 1
ATOM 775 C C B SER A 1 102 ? 24.738 16.374 -2.405 0.50 10.10 102 SER A C 1
ATOM 776 O O A SER A 1 102 ? 25.982 16.474 -2.515 0.50 10.25 102 SER A O 1
ATOM 777 O O B SER A 1 102 ? 25.933 16.386 -2.093 0.50 9.97 102 SER A O 1
ATOM 782 N N . ILE A 1 103 ? 24.086 15.271 -2.762 1.00 9.25 103 ILE A N 1
ATOM 783 C CA . ILE A 1 103 ? 24.769 13.999 -3.011 1.00 9.50 103 ILE A CA 1
ATOM 784 C C . ILE A 1 103 ? 24.656 13.653 -4.501 1.00 9.86 103 ILE A C 1
ATOM 785 O O . ILE A 1 103 ? 23.604 13.849 -5.114 1.00 10.93 103 ILE A O 1
ATOM 790 N N . SER A 1 104 ? 25.754 13.165 -5.076 1.00 10.29 104 SER A N 1
ATOM 791 C CA . SER A 1 104 ? 25.822 12.872 -6.505 1.00 10.49 104 SER A CA 1
ATOM 792 C C . SER A 1 104 ? 25.042 11.613 -6.867 1.00 9.90 104 SER A C 1
ATOM 793 O O . SER A 1 104 ? 24.938 10.693 -6.059 1.00 8.66 104 SER A O 1
ATOM 796 N N . LEU A 1 105 ? 24.499 11.594 -8.084 1.00 9.35 105 LEU A N 1
ATOM 797 C CA . LEU A 1 105 ? 23.834 10.414 -8.636 1.00 10.90 105 LEU A CA 1
ATOM 798 C C . LEU A 1 105 ? 24.849 9.507 -9.341 1.00 12.03 105 LEU A C 1
ATOM 799 O O . LEU A 1 105 ? 25.839 9.999 -9.892 1.00 13.64 105 LEU A O 1
ATOM 804 N N . PRO A 1 106 ? 24.612 8.180 -9.332 1.00 12.98 106 PRO A N 1
ATOM 805 C CA . PRO A 1 106 ? 25.572 7.259 -9.933 1.00 14.61 106 PRO A CA 1
ATOM 806 C C . PRO A 1 106 ? 25.493 7.207 -11.458 1.00 16.01 106 PRO A C 1
ATOM 807 O O . PRO A 1 106 ? 24.440 7.483 -12.034 1.00 17.54 106 PRO A O 1
ATOM 811 N N . THR A 1 107 ? 26.605 6.850 -12.096 1.00 17.00 107 THR A N 1
ATOM 812 C CA . THR A 1 107 ? 26.620 6.600 -13.543 1.00 17.22 107 THR A CA 1
ATOM 813 C C . THR A 1 107 ? 26.543 5.104 -13.844 1.00 17.38 107 THR A C 1
ATOM 814 O O . THR A 1 107 ? 26.170 4.702 -14.954 1.00 19.15 107 THR A O 1
ATOM 818 N N A SER A 1 108 ? 26.915 4.292 -12.857 0.50 15.96 108 SER A N 1
ATOM 819 N N B SER A 1 108 ? 26.913 4.294 -12.854 0.50 16.06 108 SER A N 1
ATOM 820 C CA A SER A 1 108 ? 26.802 2.839 -12.944 0.50 15.45 108 SER A CA 1
ATOM 821 C CA B SER A 1 108 ? 26.809 2.840 -12.934 0.50 15.62 108 SER A CA 1
ATOM 822 C C A SER A 1 108 ? 26.215 2.289 -11.648 0.50 14.67 108 SER A C 1
ATOM 823 C C B SER A 1 108 ? 26.197 2.298 -11.648 0.50 14.78 108 SER A C 1
ATOM 824 O O A SER A 1 108 ? 26.302 2.930 -10.596 0.50 13.63 108 SER A O 1
ATOM 825 O O B SER A 1 108 ? 26.249 2.951 -10.602 0.50 13.75 108 SER A O 1
ATOM 830 N N . CYS A 1 109 ? 25.620 1.102 -11.734 1.00 13.72 109 CYS A N 1
ATOM 831 C CA . CYS A 1 109 ? 25.019 0.442 -10.577 1.00 13.78 109 CYS A CA 1
ATOM 832 C C . CYS A 1 109 ? 26.106 -0.162 -9.695 1.00 14.87 109 CYS A C 1
ATOM 833 O O . CYS A 1 109 ? 27.166 -0.554 -10.187 1.00 15.19 109 CYS A O 1
ATOM 836 N N . ALA A 1 110 ? 25.853 -0.212 -8.391 1.00 14.02 110 ALA A N 1
ATOM 837 C CA . ALA A 1 110 ? 26.833 -0.745 -7.448 1.00 15.21 110 ALA A CA 1
ATOM 838 C C . ALA A 1 110 ? 26.765 -2.271 -7.391 1.00 15.31 110 ALA A C 1
ATOM 839 O O . ALA A 1 110 ? 25.730 -2.867 -7.690 1.00 16.77 110 ALA A O 1
ATOM 841 N N . SER A 1 111 ? 27.879 -2.896 -7.016 1.00 15.95 111 SER A N 1
ATOM 842 C CA . SER A 1 111 ? 27.987 -4.354 -7.020 1.00 15.80 111 SER A CA 1
ATOM 843 C C . SER A 1 111 ? 27.818 -4.961 -5.628 1.00 15.04 111 SER A C 1
ATOM 844 O O . SER A 1 111 ? 28.077 -4.306 -4.616 1.00 13.54 111 SER A O 1
ATOM 847 N N . ALA A 1 112 ? 27.394 -6.223 -5.594 1.00 14.10 112 ALA A N 1
ATOM 848 C CA . ALA A 1 112 ? 27.277 -6.973 -4.349 1.00 14.77 112 ALA A CA 1
ATOM 849 C C . ALA A 1 112 ? 28.574 -6.902 -3.542 1.00 13.97 112 ALA A C 1
ATOM 850 O O . ALA A 1 112 ? 29.673 -6.993 -4.101 1.00 14.23 112 ALA A O 1
ATOM 852 N N . GLY A 1 113 ? 28.439 -6.716 -2.232 1.00 13.57 113 GLY A N 1
ATOM 853 C CA . GLY A 1 113 ? 29.586 -6.619 -1.340 1.00 13.66 113 GLY A CA 1
ATOM 854 C C . GLY A 1 113 ? 30.051 -5.205 -1.043 1.00 13.65 113 GLY A C 1
ATOM 855 O O . GLY A 1 113 ? 30.783 -4.987 -0.077 1.00 14.03 113 GLY A O 1
ATOM 856 N N . THR A 1 114 ? 29.640 -4.246 -1.875 1.00 13.90 114 THR A N 1
ATOM 857 C CA . THR A 1 114 ? 29.982 -2.836 -1.661 1.00 14.80 114 THR A CA 1
ATOM 858 C C . THR A 1 114 ? 29.366 -2.357 -0.347 1.00 14.90 114 THR A C 1
ATOM 859 O O . THR A 1 114 ? 28.178 -2.573 -0.104 1.00 14.52 114 THR A O 1
ATOM 863 N N . GLN A 1 115 ? 30.181 -1.726 0.497 1.00 16.09 115 GLN A N 1
ATOM 864 C CA . GLN A 1 115 ? 29.709 -1.189 1.767 1.00 17.59 115 GLN A CA 1
ATOM 865 C C . GLN A 1 115 ? 29.112 0.195 1.540 1.00 16.00 115 GLN A C 1
ATOM 866 O O . GLN A 1 115 ? 29.698 1.035 0.849 1.00 17.07 115 GLN A O 1
ATOM 872 N N . CYS A 1 116 ? 27.935 0.415 2.113 1.00 13.25 116 CYS A N 1
ATOM 873 C CA . CYS A 1 116 ? 27.209 1.668 1.937 1.00 11.07 116 CYS A CA 1
ATOM 874 C C . CYS A 1 116 ? 26.816 2.256 3.283 1.00 11.57 116 CYS A C 1
ATOM 875 O O . CYS A 1 116 ? 26.865 1.563 4.299 1.00 11.98 116 CYS A O 1
ATOM 878 N N . LEU A 1 117 ? 26.440 3.534 3.277 1.00 10.09 117 LEU A N 1
ATOM 879 C CA . LEU A 1 117 ? 25.959 4.217 4.479 1.00 8.96 117 LEU A CA 1
ATOM 880 C C . LEU A 1 117 ? 24.462 4.496 4.369 1.00 7.81 117 LEU A C 1
ATOM 881 O O . LEU A 1 117 ? 24.008 5.185 3.440 1.00 8.61 117 LEU A O 1
ATOM 886 N N . ILE A 1 118 ? 23.713 3.959 5.328 1.00 7.56 118 ILE A N 1
ATOM 887 C CA . ILE A 1 118 ? 22.261 4.130 5.394 1.00 7.67 118 ILE A CA 1
ATOM 888 C C . ILE A 1 118 ? 21.931 4.949 6.643 1.00 7.53 118 ILE A C 1
ATOM 889 O O . ILE A 1 118 ? 22.462 4.691 7.720 1.00 8.92 118 ILE A O 1
ATOM 894 N N . SER A 1 119 ? 21.069 5.948 6.494 1.00 7.22 119 SER A N 1
ATOM 895 C CA . SER A 1 119 ? 20.813 6.871 7.601 1.00 6.97 119 SER A CA 1
ATOM 896 C C . SER A 1 119 ? 19.346 7.265 7.736 1.00 7.48 119 SER A C 1
ATOM 897 O O . SER A 1 119 ? 18.574 7.166 6.775 1.00 7.67 119 SER A O 1
ATOM 900 N N . GLY A 1 120 ? 18.969 7.690 8.940 1.00 6.58 120 GLY A N 1
ATOM 901 C CA . GLY A 1 120 ? 17.613 8.170 9.196 1.00 6.08 120 GLY A CA 1
ATOM 902 C C . GLY A 1 120 ? 17.224 8.293 10.658 1.00 6.70 120 GLY A C 1
ATOM 903 O O . GLY A 1 120 ? 17.992 7.939 11.558 1.00 7.05 120 GLY A O 1
ATOM 904 N N . TRP A 1 121 ? 16.016 8.810 10.873 1.00 5.94 121 TRP A N 1
ATOM 905 C CA . TRP A 1 121 ? 15.459 9.027 12.207 1.00 6.71 121 TRP A CA 1
ATOM 906 C C . TRP A 1 121 ? 14.387 7.979 12.543 1.00 6.80 121 TRP A C 1
ATOM 907 O O . TRP A 1 121 ? 13.519 8.209 13.391 1.00 6.66 121 TRP A O 1
ATOM 918 N N . GLY A 1 122 ? 14.461 6.825 11.880 1.00 4.98 122 GLY A N 1
ATOM 919 C CA . GLY A 1 122 ? 13.498 5.738 12.101 1.00 6.10 122 GLY A CA 1
ATOM 920 C C . GLY A 1 122 ? 13.705 4.966 13.395 1.00 6.18 122 GLY A C 1
ATOM 921 O O . GLY A 1 122 ? 14.647 5.236 14.149 1.00 6.57 122 GLY A O 1
ATOM 922 N N . ASN A 1 123 ? 12.811 4.008 13.645 1.00 6.78 123 ASN A N 1
ATOM 923 C CA . ASN A 1 123 ? 12.852 3.172 14.847 1.00 7.57 123 ASN A CA 1
ATOM 924 C C . ASN A 1 123 ? 14.209 2.494 14.995 1.00 7.81 123 ASN A C 1
ATOM 925 O O . ASN A 1 123 ? 14.792 2.029 14.006 1.00 8.03 123 ASN A O 1
ATOM 930 N N . THR A 1 124 ? 14.712 2.454 16.227 1.00 7.51 124 THR A N 1
ATOM 931 C CA . THR A 1 124 ? 16.013 1.840 16.505 1.00 7.70 124 THR A CA 1
ATOM 932 C C . THR A 1 124 ? 15.875 0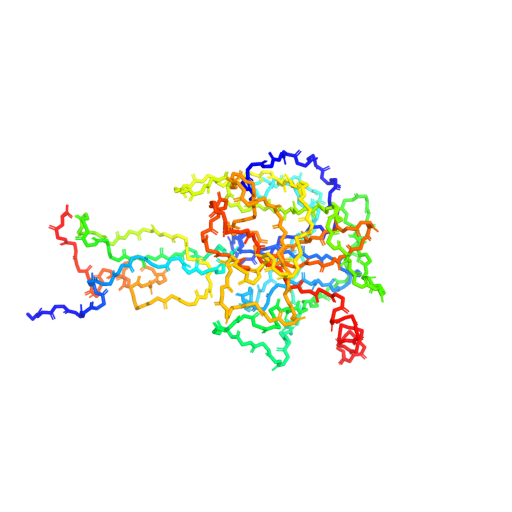.453 17.130 1.00 8.32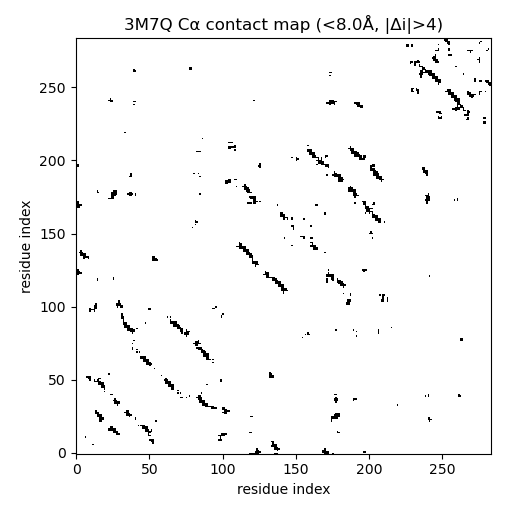 124 THR A C 1
ATOM 933 O O . THR A 1 124 ? 16.875 -0.186 17.455 1.00 9.14 124 THR A O 1
ATOM 937 N N . LYS A 1 125 ? 14.635 -0.004 17.292 1.00 7.30 125 LYS A N 1
ATOM 938 C CA . LYS A 1 125 ? 14.360 -1.366 17.754 1.00 9.61 125 LYS A CA 1
ATOM 939 C C . LYS A 1 125 ? 13.390 -2.091 16.823 1.00 9.80 125 LYS A C 1
ATOM 940 O O . LYS A 1 125 ? 12.603 -1.451 16.112 1.00 10.21 125 LYS A O 1
ATOM 946 N N . SER A 1 126 ? 13.454 -3.423 16.854 1.00 11.65 126 SER A N 1
ATOM 947 C CA . SER A 1 126 ? 12.677 -4.293 15.968 1.00 12.20 126 SER A CA 1
ATOM 948 C C . SER A 1 126 ? 11.259 -4.589 16.474 1.00 12.98 126 SER A C 1
ATOM 949 O O . SER A 1 126 ? 10.471 -5.252 15.792 1.00 14.47 126 SER A O 1
ATOM 952 N N . SER A 1 127 ? 10.950 -4.107 17.676 1.00 11.50 127 SER A N 1
ATOM 953 C CA . SER A 1 127 ? 9.589 -4.086 18.195 1.00 11.24 127 SER A CA 1
ATOM 954 C C . SER A 1 127 ? 9.419 -2.840 19.063 1.00 10.92 127 SER A C 1
ATOM 955 O O . SER A 1 127 ? 10.395 -2.139 19.348 1.00 11.69 127 SER A O 1
ATOM 958 N N . GLY A 1 128 ? 8.186 -2.561 19.474 1.00 12.01 128 GLY A N 1
ATOM 959 C CA . GLY A 1 128 ? 7.908 -1.418 20.341 1.00 11.61 128 GLY A CA 1
ATOM 960 C C . GLY A 1 128 ? 8.218 -0.062 19.730 1.00 11.50 128 GLY A C 1
ATOM 961 O O . GLY A 1 128 ? 8.087 0.142 18.516 1.00 11.00 128 GLY A O 1
ATOM 962 N N . THR A 1 129 ? 8.646 0.860 20.588 1.00 10.48 129 THR A N 1
ATOM 963 C CA . THR A 1 129 ? 8.821 2.261 20.226 1.00 11.55 129 THR A CA 1
ATOM 964 C C . THR A 1 129 ? 10.158 2.759 20.762 1.00 9.87 129 THR A C 1
ATOM 965 O O . THR A 1 129 ? 10.316 2.942 21.970 1.00 10.45 129 THR A O 1
ATOM 969 N N . SER A 1 130 ? 11.119 2.959 19.860 1.00 9.72 130 SER A N 1
ATOM 970 C CA . SER A 1 130 ? 12.458 3.409 20.233 1.00 9.30 130 SER A CA 1
ATOM 971 C C . SER A 1 130 ? 12.981 4.405 19.199 1.00 10.11 130 SER A C 1
ATOM 972 O O . SER A 1 130 ? 13.957 4.141 18.491 1.00 11.65 130 SER A O 1
ATOM 975 N N . TYR A 1 131 ? 12.326 5.559 19.130 1.00 10.83 131 TYR A N 1
ATOM 976 C CA . TYR A 1 131 ? 12.654 6.579 18.138 1.00 10.87 131 TYR A CA 1
ATOM 977 C C . TYR A 1 131 ? 13.697 7.558 18.665 1.00 10.94 131 TYR A C 1
ATOM 978 O O . TYR A 1 131 ? 13.584 8.046 19.797 1.00 12.35 131 TYR A O 1
ATOM 987 N N . PRO A 1 132 ? 14.736 7.827 17.856 1.00 10.13 132 PRO A N 1
ATOM 988 C CA . PRO A 1 132 ? 15.843 8.674 18.285 1.00 9.46 132 PRO A CA 1
ATOM 989 C C . PRO A 1 132 ? 15.532 10.162 18.144 1.00 10.19 132 PRO A C 1
ATOM 990 O O . PRO A 1 132 ? 14.640 10.539 17.380 1.00 10.17 132 PRO A O 1
ATOM 994 N N . ASP A 1 133 ? 16.262 10.987 18.892 1.00 10.08 133 ASP A N 1
ATOM 995 C CA . ASP A 1 133 ? 16.267 12.430 18.673 1.00 10.92 133 ASP A CA 1
ATOM 996 C C . ASP A 1 133 ? 17.198 12.782 17.516 1.00 10.16 133 ASP A C 1
ATOM 997 O O . ASP A 1 133 ? 16.829 13.552 16.624 1.00 10.23 133 ASP A O 1
ATOM 1002 N N . VAL A 1 134 ? 18.402 12.212 17.547 1.00 9.14 134 VAL A N 1
ATOM 1003 C CA . VAL A 1 134 ? 19.473 12.552 16.601 1.00 9.27 134 VAL A CA 1
ATOM 1004 C C . VAL A 1 134 ? 19.592 11.528 15.469 1.00 9.54 134 VAL A C 1
ATOM 1005 O O . VAL A 1 134 ? 19.124 10.394 15.594 1.00 9.43 134 VAL A O 1
ATOM 1009 N N . LEU A 1 135 ? 20.227 11.936 14.372 1.00 8.69 135 LEU A N 1
ATOM 1010 C CA . LEU A 1 135 ? 20.342 11.089 13.185 1.00 8.06 135 LEU A CA 1
ATOM 1011 C C . LEU A 1 135 ? 21.186 9.838 13.438 1.00 7.78 135 LEU A C 1
ATOM 1012 O O . LEU A 1 135 ? 22.270 9.911 14.025 1.00 7.56 135 LEU A O 1
ATOM 1017 N N . LYS A 1 136 ? 20.673 8.693 12.989 1.00 7.73 136 LYS A N 1
ATOM 1018 C CA . LYS A 1 136 ? 21.370 7.416 13.137 1.00 8.10 136 LYS A CA 1
ATOM 1019 C C . LYS A 1 136 ? 21.925 6.928 11.807 1.00 8.51 136 LYS A C 1
ATOM 1020 O O . LYS A 1 136 ? 21.382 7.243 10.745 1.00 7.68 136 LYS A O 1
ATOM 1026 N N . CYS A 1 137 ? 23.009 6.161 11.889 1.00 8.60 137 CYS A N 1
ATOM 1027 C CA . CYS A 1 137 ? 23.762 5.716 10.720 1.00 8.74 137 CYS A CA 1
ATOM 1028 C C . CYS A 1 137 ? 24.023 4.220 10.798 1.00 9.35 137 CYS A C 1
ATOM 1029 O O . CYS A 1 137 ? 24.170 3.667 11.886 1.00 8.64 137 CYS A O 1
ATOM 1032 N N . LEU A 1 138 ? 24.104 3.578 9.636 1.00 7.81 138 LEU A N 1
ATOM 1033 C CA . LEU A 1 138 ? 24.445 2.163 9.556 1.00 8.70 138 LEU A CA 1
ATOM 1034 C C . LEU A 1 138 ? 25.309 1.895 8.336 1.00 8.26 138 LEU A C 1
ATOM 1035 O O . LEU A 1 138 ? 24.961 2.293 7.223 1.00 8.21 138 LEU A O 1
ATOM 1040 N N . LYS A 1 139 ? 26.434 1.217 8.554 1.00 8.33 139 LYS A N 1
ATOM 1041 C CA . LYS A 1 139 ? 27.227 0.689 7.452 1.00 10.48 139 LYS A CA 1
ATOM 1042 C C . LYS A 1 139 ? 26.692 -0.703 7.119 1.00 10.93 139 LYS A C 1
ATOM 1043 O O . LYS A 1 139 ? 26.580 -1.560 8.005 1.00 9.81 139 LYS A O 1
ATOM 1049 N N . ALA A 1 140 ? 26.329 -0.908 5.854 1.00 10.15 140 ALA A N 1
ATOM 1050 C CA . ALA A 1 140 ? 25.729 -2.168 5.409 1.00 10.42 140 ALA A CA 1
ATOM 1051 C C . ALA A 1 140 ? 26.160 -2.504 3.983 1.00 11.43 140 ALA A C 1
ATOM 1052 O O . ALA A 1 140 ? 26.228 -1.614 3.133 1.00 11.94 140 ALA A O 1
ATOM 1054 N N . PRO A 1 141 ? 26.463 -3.788 3.720 1.00 11.06 141 PRO A N 1
ATOM 1055 C CA . PRO A 1 141 ? 26.836 -4.194 2.366 1.00 10.95 141 PRO A CA 1
ATOM 1056 C C . PRO A 1 141 ? 25.637 -4.525 1.471 1.00 10.46 141 PRO A C 1
ATOM 1057 O O . PRO A 1 141 ? 24.608 -5.022 1.952 1.00 10.34 141 PRO A O 1
ATOM 1061 N N . ILE A 1 142 ? 25.785 -4.256 0.177 1.00 10.38 142 ILE A N 1
ATOM 1062 C CA . ILE A 1 142 ? 24.833 -4.713 -0.835 1.00 11.14 142 ILE A CA 1
ATOM 1063 C C . ILE A 1 142 ? 24.908 -6.236 -0.920 1.00 11.11 142 ILE A C 1
ATOM 1064 O O . ILE A 1 142 ? 26.000 -6.808 -0.956 1.00 11.56 142 ILE A O 1
ATOM 1069 N N . LEU A 1 143 ? 23.745 -6.880 -0.919 1.00 11.19 143 LEU A N 1
ATOM 1070 C CA . LEU A 1 143 ? 23.656 -8.333 -1.019 1.00 12.87 143 LEU A CA 1
ATOM 1071 C C . LEU A 1 143 ? 23.423 -8.768 -2.465 1.00 13.11 143 LEU A C 1
ATOM 1072 O O . LEU A 1 143 ? 22.873 -8.012 -3.271 1.00 13.13 143 LEU A O 1
ATOM 1077 N N . SER A 1 144 ? 23.853 -9.985 -2.792 1.00 13.63 144 SER A N 1
ATOM 1078 C CA . SER A 1 144 ? 23.646 -10.539 -4.127 1.00 14.02 144 SER A CA 1
ATOM 1079 C C . SER A 1 144 ? 22.160 -10.588 -4.470 1.00 14.62 144 SER A C 1
ATOM 1080 O O . SER A 1 144 ? 21.31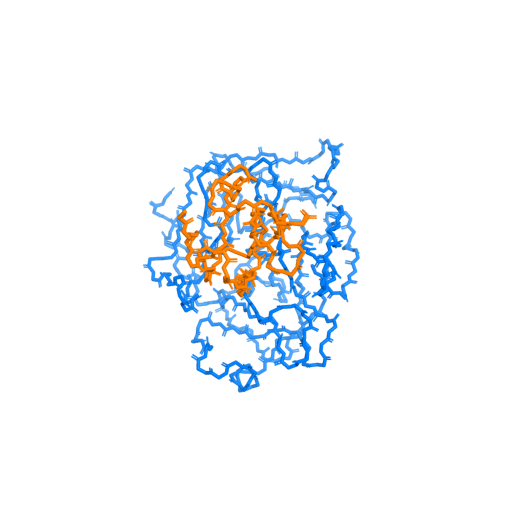6 -10.814 -3.598 1.00 13.10 144 SER A O 1
ATOM 1083 N N . ASP A 1 145 ? 21.855 -10.373 -5.748 1.00 15.32 145 ASP A N 1
ATOM 1084 C CA . ASP A 1 145 ? 20.492 -10.490 -6.262 1.00 16.47 145 ASP A CA 1
ATOM 1085 C C . ASP A 1 145 ? 19.879 -11.853 -5.914 1.00 15.40 145 ASP A C 1
ATOM 1086 O O . ASP A 1 145 ? 18.705 -11.933 -5.545 1.00 14.81 145 ASP A O 1
ATOM 1091 N N A SER A 1 146 ? 20.684 -12.912 -6.014 0.50 14.96 146 SER A N 1
ATOM 1092 N N B SER A 1 146 ? 20.686 -12.909 -6.022 0.50 16.00 146 SER A N 1
ATOM 1093 C CA A SER A 1 146 ? 20.223 -14.271 -5.730 0.50 14.14 146 SER A CA 1
ATOM 1094 C CA B SER A 1 146 ? 20.246 -14.271 -5.727 0.50 16.11 146 SER A CA 1
ATOM 1095 C C A SER A 1 146 ? 19.791 -14.468 -4.272 0.50 14.39 146 SER A C 1
ATOM 1096 C C B SER A 1 146 ? 19.782 -14.442 -4.278 0.50 15.53 146 SER A C 1
ATOM 1097 O O A SER A 1 146 ? 18.762 -15.093 -4.011 0.50 13.78 146 SER A O 1
ATOM 1098 O O B SER A 1 146 ? 18.724 -15.024 -4.029 0.50 14.79 146 SER A O 1
ATOM 1103 N N . SER A 1 147 ? 20.569 -13.932 -3.332 1.00 14.39 147 SER A N 1
ATOM 1104 C CA . SER A 1 147 ? 20.222 -14.034 -1.906 1.00 14.92 147 SER A CA 1
ATOM 1105 C C . SER A 1 147 ? 19.024 -13.152 -1.546 1.00 12.80 147 SER A C 1
ATOM 1106 O O . SER A 1 147 ? 18.204 -13.532 -0.715 1.00 12.37 147 SER A O 1
ATOM 1109 N N . CYS A 1 148 ? 18.927 -11.987 -2.189 1.00 12.15 148 CYS A N 1
ATOM 1110 C CA . CYS A 1 148 ? 17.770 -11.099 -2.032 1.00 11.98 148 CYS A CA 1
ATOM 1111 C C . CYS A 1 148 ? 16.466 -11.803 -2.444 1.00 11.66 148 CYS A C 1
ATOM 1112 O O . CYS A 1 148 ? 15.477 -11.767 -1.717 1.00 11.42 148 CYS A O 1
ATOM 1115 N N . LYS A 1 149 ? 16.484 -12.456 -3.605 1.00 12.62 149 LYS A N 1
ATOM 1116 C CA . LYS A 1 149 ? 15.319 -13.189 -4.120 1.00 13.17 149 LYS A CA 1
ATOM 1117 C C . LYS A 1 149 ? 14.961 -14.424 -3.287 1.00 13.42 149 LYS A C 1
ATOM 1118 O O . LYS A 1 149 ? 13.787 -14.778 -3.175 1.00 14.82 149 LYS A O 1
ATOM 1124 N N A SER A 1 150 ? 15.974 -15.067 -2.712 0.50 14.24 150 SER A N 1
ATOM 1125 N N B SER A 1 150 ? 15.975 -15.068 -2.714 0.50 14.69 150 SER A N 1
ATOM 1126 C CA A SER A 1 150 ? 15.767 -16.206 -1.818 0.50 14.15 150 SER A CA 1
ATOM 1127 C CA B SER A 1 150 ? 15.772 -16.205 -1.818 0.50 15.01 150 SER A CA 1
ATOM 1128 C C A SER A 1 150 ? 15.089 -15.776 -0.519 0.50 14.19 150 SER A C 1
ATOM 1129 C C B SER A 1 150 ? 15.074 -15.766 -0.532 0.50 14.66 150 SER A C 1
ATOM 1130 O O A SER A 1 150 ? 14.243 -16.496 0.021 0.50 13.73 150 SER A O 1
ATOM 1131 O O B SER A 1 150 ? 14.202 -16.470 -0.014 0.50 14.09 150 SER A O 1
ATOM 1136 N N . ALA A 1 151 ? 15.465 -14.595 -0.030 1.00 13.57 151 ALA A N 1
ATOM 1137 C CA . ALA A 1 151 ? 14.883 -14.017 1.183 1.00 13.57 151 ALA A CA 1
ATOM 1138 C C . ALA A 1 151 ? 13.437 -13.576 0.963 1.00 13.06 151 ALA A C 1
ATOM 1139 O O . ALA A 1 151 ? 12.609 -13.666 1.870 1.00 13.81 151 ALA A O 1
ATOM 1141 N N . TYR A 1 152 ? 13.143 -13.115 -0.253 1.00 11.91 152 TYR A N 1
ATOM 1142 C CA . TYR A 1 152 ? 11.823 -12.596 -0.604 1.00 11.37 152 TYR A CA 1
ATOM 1143 C C . TYR A 1 152 ? 11.313 -13.182 -1.927 1.00 13.00 152 TYR A C 1
ATOM 1144 O O . TYR A 1 152 ? 11.254 -12.471 -2.936 1.00 11.54 152 TYR A O 1
ATOM 1153 N N . PRO A 1 153 ? 10.931 -14.477 -1.929 1.00 13.26 153 PRO A N 1
ATOM 1154 C CA . PRO A 1 153 ? 10.504 -15.130 -3.175 1.00 14.29 153 PRO A CA 1
ATOM 1155 C C . PRO A 1 153 ? 9.361 -14.405 -3.888 1.00 13.86 153 PRO A C 1
ATOM 1156 O O . PRO A 1 153 ? 8.331 -14.106 -3.276 1.00 15.16 153 PRO A O 1
ATOM 1160 N N . GLY A 1 154 ? 9.575 -14.110 -5.169 1.00 14.82 154 GLY A N 1
ATOM 1161 C CA . GLY A 1 154 ? 8.568 -13.480 -6.024 1.00 15.16 154 GLY A CA 1
ATOM 1162 C C . GLY A 1 154 ? 8.245 -12.025 -5.725 1.00 16.17 154 GLY A C 1
ATOM 1163 O O . GLY A 1 154 ? 7.260 -11.490 -6.240 1.00 16.63 154 GLY A O 1
ATOM 1164 N N . GLN A 1 155 ? 9.073 -11.382 -4.902 1.00 14.71 155 GLN A N 1
ATOM 1165 C CA . GLN A 1 155 ? 8.816 -10.011 -4.450 1.00 14.87 155 GLN A CA 1
ATOM 1166 C C . GLN A 1 155 ? 9.851 -8.986 -4.925 1.00 14.41 155 GLN A C 1
ATOM 1167 O O . GLN A 1 155 ? 9.600 -7.779 -4.874 1.00 13.19 155 GLN A O 1
ATOM 1173 N N . ILE A 1 156 ? 11.007 -9.467 -5.380 1.00 11.41 156 ILE A N 1
ATOM 1174 C CA . ILE A 1 156 ? 12.108 -8.591 -5.792 1.00 10.84 156 ILE A CA 1
ATOM 1175 C C . ILE A 1 156 ? 12.081 -8.328 -7.296 1.00 12.55 156 ILE A C 1
ATOM 1176 O O . ILE A 1 156 ? 12.200 -9.256 -8.101 1.00 12.45 156 ILE A O 1
ATOM 1181 N N . THR A 1 157 ? 11.929 -7.059 -7.669 1.00 10.21 157 THR A N 1
ATOM 1182 C CA . THR A 1 157 ? 11.933 -6.677 -9.081 1.00 11.03 157 THR A CA 1
ATOM 1183 C C . THR A 1 157 ? 13.333 -6.246 -9.526 1.00 9.90 157 THR A C 1
ATOM 1184 O O . THR A 1 157 ? 14.248 -6.120 -8.704 1.00 10.30 157 THR A O 1
ATOM 1188 N N . SER A 1 158 ? 13.486 -6.008 -10.830 1.00 9.86 158 SER A N 1
ATOM 1189 C CA . SER A 1 158 ? 14.753 -5.540 -11.395 1.00 9.91 158 SER A CA 1
ATOM 1190 C C . SER A 1 158 ? 15.106 -4.109 -10.960 1.00 9.26 158 SER A C 1
ATOM 1191 O O . SER A 1 158 ? 16.179 -3.600 -11.284 1.00 9.29 158 SER A O 1
ATOM 1194 N N . ASN A 1 159 ? 14.203 -3.477 -10.211 1.00 7.72 159 ASN A N 1
ATOM 1195 C CA . ASN A 1 159 ? 14.426 -2.118 -9.710 1.00 8.40 159 ASN A CA 1
ATOM 1196 C C . ASN A 1 159 ? 14.642 -2.060 -8.203 1.00 9.21 159 ASN A C 1
ATOM 1197 O O . ASN A 1 159 ? 14.490 -1.009 -7.578 1.00 8.62 159 ASN A O 1
ATOM 1202 N N . MET A 1 160 ? 15.009 -3.201 -7.631 1.00 8.73 160 MET A N 1
ATOM 1203 C CA . MET A 1 160 ? 15.243 -3.313 -6.195 1.00 8.20 160 MET A CA 1
ATOM 1204 C C . MET A 1 160 ? 16.559 -4.026 -5.919 1.00 9.56 160 MET A C 1
ATOM 1205 O O . MET A 1 160 ? 17.019 -4.838 -6.734 1.00 8.86 160 MET A O 1
ATOM 1210 N N . PHE A 1 161 ? 17.162 -3.712 -4.773 1.00 8.41 161 PHE A N 1
ATOM 1211 C CA . PHE A 1 161 ? 18.260 -4.513 -4.228 1.00 8.79 161 PHE A CA 1
ATOM 1212 C C . PHE A 1 161 ? 18.137 -4.650 -2.710 1.00 9.04 161 PHE A C 1
ATOM 1213 O O . PHE A 1 161 ? 17.514 -3.814 -2.049 1.00 8.29 161 PHE A O 1
ATOM 1221 N N . CYS A 1 162 ? 18.718 -5.721 -2.174 1.00 8.30 162 CYS A N 1
ATOM 1222 C CA . CYS A 1 162 ? 18.808 -5.921 -0.732 1.00 8.75 162 CYS A CA 1
ATOM 1223 C C . CYS A 1 162 ? 20.151 -5.426 -0.218 1.00 9.09 162 CYS A C 1
ATOM 1224 O O . CYS A 1 162 ? 21.172 -5.549 -0.902 1.00 8.39 162 CYS A O 1
ATOM 1227 N N . ALA A 1 163 ? 20.145 -4.862 0.987 1.00 8.31 163 ALA A N 1
ATOM 1228 C CA . ALA A 1 163 ? 21.378 -4.484 1.674 1.00 9.10 163 ALA A CA 1
ATOM 1229 C C . ALA A 1 163 ? 21.201 -4.727 3.165 1.00 9.73 163 ALA A C 1
ATOM 1230 O O . ALA A 1 163 ? 20.099 -4.570 3.697 1.00 9.30 163 ALA A O 1
ATOM 1232 N N . GLY A 1 164 ? 22.276 -5.132 3.833 1.00 11.09 164 GLY A N 1
ATOM 1233 C CA . GLY A 1 164 ? 22.204 -5.419 5.260 1.00 10.18 164 GLY A CA 1
ATOM 1234 C C . GLY A 1 164 ? 22.826 -6.745 5.639 1.00 11.57 164 GLY A C 1
ATOM 1235 O O . GLY A 1 164 ? 23.877 -7.120 5.113 1.00 11.80 164 GLY A O 1
ATOM 1236 N N . TYR A 1 165 ? 22.163 -7.447 6.554 1.00 11.76 165 TYR A N 1
ATOM 1237 C CA . TYR A 1 165 ? 22.736 -8.603 7.235 1.00 13.91 165 TYR A CA 1
ATOM 1238 C C . TYR A 1 165 ? 21.696 -9.703 7.395 1.00 15.13 165 TYR A C 1
ATOM 1239 O O . TYR A 1 165 ? 20.652 -9.487 8.009 1.00 17.48 165 TYR A O 1
ATOM 1248 N N . LEU A 1 166 ? 21.982 -10.882 6.844 1.00 15.31 166 LEU A N 1
ATOM 1249 C CA . LEU A 1 166 ? 21.032 -11.997 6.901 1.00 15.70 166 LEU A CA 1
ATOM 1250 C C . LEU A 1 166 ? 20.862 -12.566 8.313 1.00 15.88 166 LEU A C 1
ATOM 1251 O O . LEU A 1 166 ? 19.853 -13.210 8.606 1.00 16.03 166 LEU A O 1
ATOM 1256 N N . GLU A 1 167 ? 21.840 -12.316 9.183 1.00 17.98 167 GLU A N 1
ATOM 1257 C CA . GLU A 1 167 ? 21.779 -12.790 10.568 1.00 19.42 167 GLU A CA 1
ATOM 1258 C C . GLU A 1 167 ? 20.837 -11.954 11.443 1.00 20.45 167 GLU A C 1
ATOM 1259 O O . GLU A 1 167 ? 20.534 -12.334 12.575 1.00 21.79 167 GLU A O 1
ATOM 1265 N N . GLY A 1 168 ? 20.381 -10.821 10.911 1.00 20.01 168 GLY A N 1
ATOM 1266 C CA . GLY A 1 168 ? 19.479 -9.928 11.636 1.00 19.08 168 GLY A CA 1
ATOM 1267 C C . GLY A 1 168 ? 20.227 -8.955 12.526 1.00 18.09 168 GLY A C 1
ATOM 1268 O O . GLY A 1 168 ? 21.458 -8.968 12.573 1.00 19.95 168 GLY A O 1
ATOM 1269 N N . GLY A 1 169 ? 19.480 -8.099 13.219 1.00 14.28 169 GLY A N 1
ATOM 1270 C CA . GLY A 1 169 ? 20.059 -7.172 14.192 1.00 12.29 169 GLY A CA 1
ATOM 1271 C C . GLY A 1 169 ? 20.441 -5.789 13.690 1.00 11.43 169 GLY A C 1
ATOM 1272 O O . GLY A 1 169 ? 20.613 -4.871 14.498 1.00 11.62 169 GLY A O 1
ATOM 1273 N N . LYS A 1 170 ? 20.592 -5.638 12.371 1.00 10.35 170 LYS A N 1
ATOM 1274 C CA . LYS A 1 170 ? 21.057 -4.379 11.767 1.00 10.27 170 LYS A CA 1
ATOM 1275 C C . LYS A 1 170 ? 20.299 -4.087 10.472 1.00 9.83 170 LYS A C 1
ATOM 1276 O O . LYS A 1 170 ? 20.406 -4.849 9.510 1.00 10.13 170 LYS A O 1
ATOM 1282 N N . ASP A 1 171 ? 19.538 -2.990 10.450 1.00 8.30 171 ASP A N 1
ATOM 1283 C CA . ASP A 1 171 ? 18.587 -2.728 9.362 1.00 7.12 171 ASP A CA 1
ATOM 1284 C C . ASP A 1 171 ? 18.042 -1.295 9.427 1.00 8.35 171 ASP A C 1
ATOM 1285 O O . ASP A 1 171 ? 18.242 -0.584 10.417 1.00 8.22 171 ASP A O 1
ATOM 1290 N N . SER A 1 172 ? 17.365 -0.875 8.358 1.00 7.50 172 SER A N 1
ATOM 1291 C CA . SER A 1 172 ? 16.524 0.320 8.400 1.00 7.98 172 SER A CA 1
ATOM 1292 C C . SER A 1 172 ? 15.125 -0.073 8.890 1.00 7.10 172 SER A C 1
ATOM 1293 O O . SER A 1 172 ? 14.750 -1.249 8.835 1.00 7.37 172 SER A O 1
ATOM 1296 N N . CYS A 1 173 ? 14.354 0.904 9.364 1.00 6.57 173 CYS A N 1
ATOM 1297 C CA . CYS A 1 173 ? 13.053 0.614 9.982 1.00 7.62 173 CYS A CA 1
ATOM 1298 C C . CYS A 1 173 ? 12.050 1.760 9.785 1.00 7.80 173 CYS A C 1
ATOM 1299 O O . CYS A 1 173 ? 12.368 2.761 9.139 1.00 7.24 173 CYS A O 1
ATOM 1302 N N . GLN A 1 174 ? 10.841 1.616 10.335 1.00 8.13 174 GLN A N 1
ATOM 1303 C CA . GLN A 1 174 ? 9.783 2.628 10.159 1.00 6.79 174 GLN A CA 1
ATOM 1304 C C . GLN A 1 174 ? 10.270 4.029 10.537 1.00 6.75 174 GLN A C 1
ATOM 1305 O O . GLN A 1 174 ? 10.804 4.235 11.628 1.00 7.97 174 GLN A O 1
ATOM 1311 N N . GLY A 1 175 ? 10.086 4.978 9.620 1.00 6.68 175 GLY A N 1
ATOM 1312 C CA . GLY A 1 175 ? 10.611 6.337 9.778 1.00 6.48 175 GLY A CA 1
ATOM 1313 C C . GLY A 1 175 ? 11.838 6.618 8.924 1.00 7.23 175 GLY A C 1
ATOM 1314 O O . GLY A 1 175 ? 12.213 7.778 8.727 1.00 6.91 175 GLY A O 1
ATOM 1315 N N . ASP A 1 176 ? 12.472 5.556 8.424 1.00 5.81 176 ASP A N 1
ATOM 1316 C CA . ASP A 1 176 ? 13.655 5.687 7.560 1.00 6.96 176 ASP A CA 1
ATOM 1317 C C . ASP A 1 176 ? 13.321 5.803 6.074 1.00 5.77 176 ASP A C 1
ATOM 1318 O O . ASP A 1 176 ? 14.163 6.244 5.288 1.00 6.66 176 ASP A O 1
ATOM 1323 N N . SER A 1 177 ? 12.106 5.406 5.692 1.00 5.25 177 SER A N 1
ATOM 1324 C CA . SER A 1 177 ? 11.678 5.424 4.283 1.00 5.30 177 SER A CA 1
ATOM 1325 C C . SER A 1 177 ? 12.012 6.718 3.570 1.00 5.63 177 SER A C 1
ATOM 1326 O O . SER A 1 177 ? 11.847 7.798 4.134 1.00 6.54 177 SER A O 1
ATOM 1329 N N . GLY A 1 178 ? 12.444 6.591 2.317 1.00 5.86 178 GLY A N 1
ATOM 1330 C CA . GLY A 1 178 ? 12.794 7.742 1.483 1.00 6.97 178 GLY A CA 1
ATOM 1331 C C . GLY A 1 178 ? 14.233 8.189 1.650 1.00 5.91 178 GLY A C 1
ATOM 1332 O O . GLY A 1 178 ? 14.744 8.963 0.834 1.00 6.86 178 GLY A O 1
ATOM 1333 N N . GLY A 1 179 ? 14.885 7.696 2.705 1.00 6.64 179 GLY A N 1
ATOM 1334 C CA . GLY A 1 179 ? 16.252 8.088 3.042 1.00 7.07 179 GLY A CA 1
ATOM 1335 C C . GLY A 1 179 ? 17.330 7.455 2.177 1.00 6.32 179 GLY A C 1
ATOM 1336 O O . GLY A 1 179 ? 17.050 6.544 1.389 1.00 6.85 179 GLY A O 1
ATOM 1337 N N . PRO A 1 180 ? 18.573 7.950 2.309 1.00 7.34 180 PRO A N 1
ATOM 1338 C CA . PRO A 1 180 ? 19.703 7.543 1.475 1.00 6.76 180 PRO A CA 1
ATOM 1339 C C . PRO A 1 180 ? 20.376 6.213 1.804 1.00 6.93 180 PRO A C 1
ATOM 1340 O O . PRO A 1 180 ? 20.511 5.835 2.977 1.00 7.88 180 PRO A O 1
ATOM 1344 N N . VAL A 1 181 ? 20.806 5.535 0.742 1.00 5.39 181 VAL A N 1
ATOM 1345 C CA . VAL A 1 181 ? 21.839 4.503 0.801 1.00 7.96 181 VAL A CA 1
ATOM 1346 C C . VAL A 1 181 ? 22.963 5.009 -0.096 1.00 8.17 181 VAL A C 1
ATOM 1347 O O . VAL A 1 181 ? 22.805 5.075 -1.323 1.00 8.56 181 VAL A O 1
ATOM 1351 N N . VAL A 1 182 ? 24.088 5.381 0.511 1.00 8.28 182 VAL A N 1
ATOM 1352 C CA . VAL A 1 182 ? 25.180 6.009 -0.238 1.00 8.38 182 VAL A CA 1
ATOM 1353 C C . VAL A 1 182 ? 26.413 5.107 -0.260 1.00 8.69 182 VAL A C 1
ATOM 1354 O O . VAL A 1 182 ? 26.888 4.662 0.789 1.00 8.27 182 VAL A O 1
ATOM 1358 N N . CYS A 1 183 ? 26.911 4.847 -1.468 1.00 9.98 183 CYS A N 1
ATOM 1359 C CA . CYS A 1 183 ? 28.059 3.970 -1.679 1.00 10.97 183 CYS A CA 1
ATOM 1360 C C . CYS A 1 183 ? 29.070 4.690 -2.562 1.00 12.19 183 CYS A C 1
ATOM 1361 O O . CYS A 1 183 ? 28.724 5.166 -3.648 1.00 11.95 183 CYS A O 1
ATOM 1364 N N . SER A 1 184 ? 30.313 4.783 -2.087 1.00 13.23 184 SER A N 1
ATOM 1365 C CA . SER A 1 184 ? 31.389 5.472 -2.817 1.00 13.43 184 SER A CA 1
ATOM 1366 C C . SER A 1 184 ? 30.985 6.889 -3.254 1.00 14.37 184 SER A C 1
ATOM 1367 O O . SER A 1 184 ? 31.249 7.307 -4.390 1.00 15.16 184 SER A O 1
ATOM 1370 N N . GLY A 1 185 ? 30.333 7.617 -2.348 1.00 12.54 185 GLY A N 1
ATOM 1371 C CA . GLY A 1 185 ? 29.929 8.999 -2.595 1.00 12.15 185 GLY A CA 1
ATOM 1372 C C . GLY A 1 185 ? 28.796 9.193 -3.591 1.00 10.86 185 GLY A C 1
ATOM 1373 O O . GLY A 1 185 ? 28.588 10.300 -4.079 1.00 11.74 185 GLY A O 1
ATOM 1374 N N . LYS A 1 186 ? 28.067 8.118 -3.890 1.00 10.00 186 LYS A N 1
ATOM 1375 C CA . LYS A 1 186 ? 26.933 8.170 -4.819 1.00 8.99 186 LYS A CA 1
ATOM 1376 C C . LYS A 1 186 ? 25.654 7.633 -4.182 1.00 8.87 186 LYS A C 1
ATOM 1377 O O . LYS A 1 186 ? 25.691 6.668 -3.425 1.00 7.93 186 LYS A O 1
ATOM 1383 N N . LEU A 1 187 ? 24.524 8.254 -4.509 1.00 7.78 187 LEU A N 1
ATOM 1384 C CA . LEU A 1 187 ? 23.223 7.772 -4.040 1.00 7.94 187 LEU A CA 1
ATOM 1385 C C . LEU A 1 187 ? 22.779 6.546 -4.840 1.00 8.05 187 LEU A C 1
ATOM 1386 O O . LEU A 1 187 ? 22.287 6.673 -5.965 1.00 9.72 187 LEU A O 1
ATOM 1391 N N . GLN A 1 188 ? 22.954 5.363 -4.256 1.00 7.56 188 GLN A N 1
ATOM 1392 C CA . GLN A 1 188 ? 22.603 4.119 -4.940 1.00 7.55 188 GLN A CA 1
ATOM 1393 C C . GLN A 1 188 ? 21.233 3.569 -4.551 1.00 7.58 188 GLN A C 1
ATOM 1394 O O . GLN A 1 188 ? 20.632 2.813 -5.307 1.00 7.21 188 GLN A O 1
ATOM 1400 N N . GLY A 1 189 ? 20.735 3.937 -3.374 1.00 7.14 189 GLY A N 1
ATOM 1401 C CA . GLY A 1 189 ? 19.472 3.378 -2.912 1.00 7.31 189 GLY A CA 1
ATOM 1402 C C . GLY A 1 189 ? 18.594 4.351 -2.158 1.00 6.59 189 GLY A C 1
ATOM 1403 O O . GLY A 1 189 ? 19.073 5.369 -1.647 1.00 8.05 189 GLY A O 1
ATOM 1404 N N . ILE A 1 190 ? 17.303 4.019 -2.109 1.00 6.59 190 ILE A N 1
ATOM 1405 C CA . ILE A 1 190 ? 16.304 4.722 -1.305 1.00 5.77 190 ILE A CA 1
ATOM 1406 C C . ILE A 1 190 ? 15.665 3.692 -0.371 1.00 5.85 190 ILE A C 1
ATOM 1407 O O . ILE A 1 190 ? 15.250 2.619 -0.819 1.00 6.01 190 ILE A O 1
ATOM 1412 N N . VAL A 1 191 ? 15.587 4.011 0.921 1.00 6.52 191 VAL A N 1
ATOM 1413 C CA . VAL A 1 191 ? 14.919 3.128 1.882 1.00 6.72 191 VAL A CA 1
ATOM 1414 C C . VAL A 1 191 ? 13.471 2.909 1.444 1.00 7.20 191 VAL A C 1
ATOM 1415 O O . VAL A 1 191 ? 12.720 3.871 1.271 1.00 7.37 191 VAL A O 1
ATOM 1419 N N . SER A 1 192 ? 13.090 1.646 1.252 1.00 7.18 192 SER A N 1
ATOM 1420 C CA . SER A 1 192 ? 11.767 1.323 0.710 1.00 7.33 192 SER A CA 1
ATOM 1421 C C . SER A 1 192 ? 10.956 0.402 1.622 1.00 8.10 192 SER A C 1
ATOM 1422 O O . SER A 1 192 ? 9.962 0.828 2.211 1.00 6.63 192 SER A O 1
ATOM 1425 N N . TRP A 1 193 ? 11.383 -0.855 1.746 1.00 7.29 193 TRP A N 1
ATOM 1426 C CA . TRP A 1 193 ? 10.573 -1.847 2.451 1.00 7.78 193 TRP A CA 1
ATOM 1427 C C . TRP A 1 193 ? 11.372 -3.031 2.991 1.00 7.70 193 TRP A C 1
ATOM 1428 O O . TRP A 1 193 ? 12.563 -3.176 2.720 1.00 7.12 193 TRP A O 1
ATOM 1439 N N . GLY A 1 194 ? 10.686 -3.857 3.773 1.00 8.39 194 GLY A N 1
ATOM 1440 C CA . GLY A 1 194 ? 11.216 -5.116 4.279 1.00 8.07 194 GLY A CA 1
ATOM 1441 C C . GLY A 1 194 ? 10.140 -5.818 5.085 1.00 9.80 194 GLY A C 1
ATOM 1442 O O . GLY A 1 194 ? 9.108 -5.219 5.410 1.00 9.65 194 GLY A O 1
ATOM 1443 N N A SER A 1 195 ? 10.373 -7.093 5.390 0.50 9.27 195 SER A N 1
ATOM 1444 N N B SER A 1 195 ? 10.365 -7.093 5.393 0.50 9.61 195 SER A N 1
ATOM 1445 C CA A SER A 1 195 ? 9.508 -7.836 6.298 0.50 10.77 195 SER A CA 1
ATOM 1446 C CA B SER A 1 195 ? 9.477 -7.823 6.293 0.50 11.32 195 SER A CA 1
ATOM 1447 C C A SER A 1 195 ? 9.956 -7.549 7.727 0.50 10.68 195 SER A C 1
ATOM 1448 C C B SER A 1 195 ? 9.923 -7.577 7.731 0.50 11.08 195 SER A C 1
ATOM 1449 O O A SER A 1 195 ? 10.919 -8.143 8.220 0.50 11.23 195 SER A O 1
ATOM 1450 O O B SER A 1 195 ? 10.850 -8.220 8.230 0.50 11.79 195 SER A O 1
ATOM 1455 N N . GLY A 1 196 ? 9.262 -6.623 8.382 1.00 10.93 196 GLY A N 1
ATOM 1456 C CA . GLY A 1 196 ? 9.675 -6.147 9.700 1.00 10.98 196 GLY A CA 1
ATOM 1457 C C . GLY A 1 196 ? 10.998 -5.403 9.585 1.00 10.52 196 GLY A C 1
ATOM 1458 O O . GLY A 1 196 ? 11.349 -4.890 8.512 1.00 11.13 196 GLY A O 1
ATOM 1459 N N . CYS A 1 197 ? 11.741 -5.366 10.685 1.00 9.62 197 CYS A N 1
ATOM 1460 C CA . CYS A 1 197 ? 13.048 -4.721 10.717 1.00 9.97 197 CYS A CA 1
ATOM 1461 C C . CYS A 1 197 ? 14.035 -5.625 11.433 1.00 9.52 197 CYS A C 1
ATOM 1462 O O . CYS A 1 197 ? 13.722 -6.157 12.498 1.00 9.66 197 CYS A O 1
ATOM 1465 N N . ALA A 1 198 ? 15.221 -5.791 10.846 1.00 9.23 198 ALA A N 1
ATOM 1466 C CA . ALA A 1 198 ? 16.340 -6.500 11.487 1.00 10.25 198 ALA A CA 1
ATOM 1467 C C . ALA A 1 198 ? 16.048 -7.964 11.828 1.00 11.44 198 ALA A C 1
ATOM 1468 O O . ALA A 1 198 ? 16.658 -8.537 12.744 1.00 11.31 198 ALA A O 1
ATOM 1470 N N . GLN A 1 199 ? 15.122 -8.559 11.080 1.00 10.22 199 GLN A N 1
ATOM 1471 C CA . GLN A 1 199 ? 14.768 -9.965 11.246 1.00 11.21 199 GLN A CA 1
ATOM 1472 C C . GLN A 1 199 ? 15.731 -10.861 10.476 1.00 11.77 199 GLN A C 1
ATOM 1473 O O . GLN A 1 199 ? 16.272 -10.465 9.438 1.00 12.34 199 GLN A O 1
ATOM 1479 N N . LYS A 1 200 ? 15.943 -12.065 11.002 1.00 12.27 200 LYS A N 1
ATOM 1480 C CA . LYS A 1 200 ? 16.776 -13.078 10.364 1.00 14.10 200 LYS A CA 1
ATOM 1481 C C . LYS A 1 200 ? 16.275 -13.389 8.952 1.00 12.52 200 LYS A C 1
ATOM 1482 O O . LYS A 1 200 ? 15.077 -13.601 8.752 1.00 12.92 200 LYS A O 1
ATOM 1488 N N A ASN A 1 201 ? 17.198 -13.397 7.989 0.50 12.56 201 ASN A N 1
ATOM 1489 N N B ASN A 1 201 ? 17.206 -13.407 7.994 0.50 13.77 201 ASN A N 1
ATOM 1490 C CA A ASN A 1 201 ? 16.902 -13.709 6.584 0.50 12.25 201 ASN A CA 1
ATOM 1491 C CA B ASN A 1 201 ? 16.935 -13.691 6.573 0.50 14.31 201 ASN A CA 1
ATOM 1492 C C A ASN A 1 201 ? 15.864 -12.782 5.943 0.50 11.86 201 ASN A C 1
ATOM 1493 C C B ASN A 1 201 ? 15.860 -12.786 5.951 0.50 13.17 201 ASN A C 1
ATOM 1494 O O A ASN A 1 201 ? 15.207 -13.152 4.966 0.50 12.33 201 ASN A O 1
ATOM 1495 O O B ASN A 1 201 ? 15.175 -13.172 5.001 0.50 13.42 201 ASN A O 1
ATOM 1504 N N . LYS A 1 202 ? 15.723 -11.580 6.500 1.00 11.88 202 LYS A N 1
ATOM 1505 C CA . LYS A 1 202 ? 14.797 -10.574 5.965 1.00 10.98 202 LYS A CA 1
ATOM 1506 C C . LYS A 1 202 ? 15.489 -9.203 5.907 1.00 10.18 202 LYS A C 1
ATOM 1507 O O . LYS A 1 202 ? 15.138 -8.290 6.664 1.00 10.28 202 LYS A O 1
ATOM 1513 N N . PRO A 1 203 ? 16.475 -9.052 5.002 1.00 9.65 203 PRO A N 1
ATOM 1514 C CA . PRO A 1 203 ? 17.220 -7.795 4.917 1.00 9.32 203 PRO A CA 1
ATOM 1515 C C . PRO A 1 203 ? 16.366 -6.671 4.333 1.00 9.87 203 PRO A C 1
ATOM 1516 O O . PRO A 1 203 ? 15.333 -6.933 3.712 1.00 10.05 203 PRO A O 1
ATOM 1520 N N . GLY A 1 204 ? 16.797 -5.430 4.529 1.00 9.02 204 GLY A N 1
ATOM 1521 C CA . GLY A 1 204 ? 16.090 -4.291 3.950 1.00 8.75 204 GLY A CA 1
ATOM 1522 C C . GLY A 1 204 ? 16.130 -4.311 2.429 1.00 8.22 204 GLY A C 1
ATOM 1523 O O . GLY A 1 204 ? 17.125 -4.738 1.831 1.00 8.48 204 GLY A O 1
ATOM 1524 N N . VAL A 1 205 ? 15.046 -3.841 1.812 1.00 7.51 205 VAL A N 1
ATOM 1525 C CA . VAL A 1 205 ? 1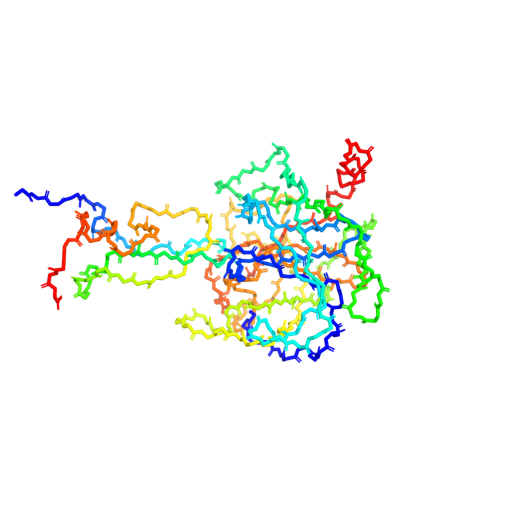4.947 -3.727 0.356 1.00 7.27 205 VAL A CA 1
ATOM 1526 C C . VAL A 1 205 ? 14.926 -2.243 -0.025 1.00 7.07 205 VAL A C 1
ATOM 1527 O O . VAL A 1 205 ? 14.280 -1.420 0.642 1.00 6.73 205 VAL A O 1
ATOM 1531 N N . TYR A 1 206 ? 15.627 -1.925 -1.109 1.00 7.34 206 TYR A N 1
ATOM 1532 C CA . TYR A 1 206 ? 15.946 -0.546 -1.474 1.00 7.33 206 TYR A CA 1
ATOM 1533 C C . TYR A 1 206 ? 15.707 -0.293 -2.954 1.00 8.00 206 TYR A C 1
ATOM 1534 O O . TYR A 1 206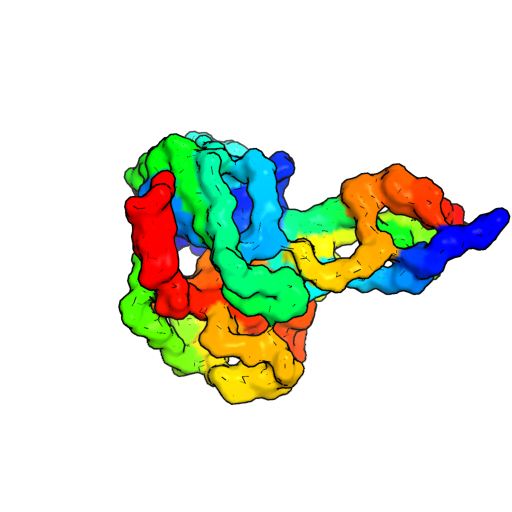 ? 15.971 -1.165 -3.783 1.00 7.59 206 TYR A O 1
ATOM 1543 N N . THR A 1 207 ? 15.197 0.895 -3.278 1.00 6.96 207 THR A N 1
ATOM 1544 C CA . THR A 1 207 ? 14.989 1.286 -4.676 1.00 6.98 207 THR A CA 1
ATOM 1545 C C . THR A 1 207 ? 16.339 1.485 -5.358 1.00 7.18 207 THR A C 1
ATOM 1546 O O . THR A 1 207 ? 17.221 2.157 -4.825 1.00 7.41 207 THR A O 1
ATOM 1550 N N . LYS A 1 208 ? 16.493 0.877 -6.532 1.00 7.60 208 LYS A N 1
ATOM 1551 C CA . LYS A 1 208 ? 17.755 0.878 -7.264 1.00 8.74 208 LYS A CA 1
ATOM 1552 C C . LYS A 1 208 ? 17.912 2.188 -8.054 1.00 8.48 208 LYS A C 1
ATOM 1553 O O . LYS A 1 208 ? 17.476 2.296 -9.206 1.00 8.06 208 LYS A O 1
ATOM 1559 N N . VAL A 1 209 ? 18.535 3.181 -7.420 1.00 7.25 209 VAL A N 1
ATOM 1560 C CA . VAL A 1 209 ? 18.602 4.551 -7.957 1.00 8.01 209 VAL A CA 1
ATOM 1561 C C . VAL A 1 209 ? 19.287 4.668 -9.330 1.00 7.98 209 VAL A C 1
ATOM 1562 O O . VAL A 1 209 ? 18.899 5.513 -10.146 1.00 7.72 209 VAL A O 1
ATOM 1566 N N . CYS A 1 210 ? 20.284 3.821 -9.588 1.00 8.12 210 CYS A N 1
ATOM 1567 C CA . CYS A 1 210 ? 21.004 3.862 -10.872 1.00 7.96 210 CYS A CA 1
ATOM 1568 C C . CYS A 1 210 ? 20.062 3.682 -12.073 1.00 7.72 210 CYS A C 1
ATOM 1569 O O . CYS A 1 210 ? 20.367 4.139 -13.177 1.00 10.08 210 CYS A O 1
ATOM 1572 N N . ASN A 1 211 ? 18.923 3.030 -11.840 1.00 6.61 211 ASN A N 1
ATOM 1573 C CA . ASN A 1 211 ? 17.912 2.806 -12.884 1.00 7.26 211 ASN A CA 1
ATOM 1574 C C . ASN A 1 211 ? 17.055 4.036 -13.189 1.00 8.17 211 ASN A C 1
ATOM 1575 O O . ASN A 1 211 ? 16.276 4.039 -14.156 1.00 8.76 211 ASN A O 1
ATOM 1580 N N . TYR A 1 212 ? 17.203 5.078 -12.372 1.00 8.17 212 TYR A N 1
ATOM 1581 C CA . TYR A 1 212 ? 16.327 6.255 -12.446 1.00 9.33 212 TYR A CA 1
ATOM 1582 C C . TYR A 1 212 ? 17.040 7.564 -12.770 1.00 9.38 212 TYR A C 1
ATOM 1583 O O . TYR A 1 212 ? 16.406 8.625 -12.819 1.00 10.15 212 TYR A O 1
ATOM 1592 N N . VAL A 1 213 ? 18.346 7.491 -13.010 1.00 10.45 213 VAL A N 1
ATOM 1593 C CA . VAL A 1 213 ? 19.150 8.699 -13.238 1.00 10.99 213 VAL A CA 1
ATOM 1594 C C . VAL A 1 213 ? 18.662 9.512 -14.451 1.00 10.95 213 VAL 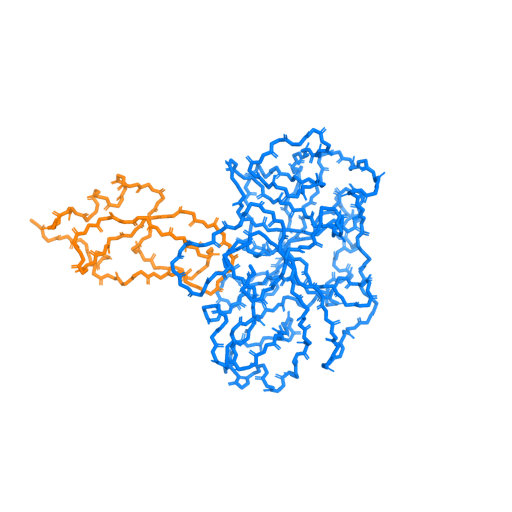A C 1
ATOM 1595 O O . VAL A 1 213 ? 18.542 10.740 -14.368 1.00 11.49 213 VAL A O 1
ATOM 1599 N N A SER A 1 214 ? 18.371 8.820 -15.553 0.50 11.04 214 SER A N 1
ATOM 1600 N N B SER A 1 214 ? 18.362 8.833 -15.556 0.50 11.55 214 SER A N 1
ATOM 1601 C CA A SER A 1 214 ? 17.850 9.465 -16.761 0.50 10.63 214 SER A CA 1
ATOM 1602 C CA B SER A 1 214 ? 17.865 9.517 -16.754 0.50 11.52 214 SER A CA 1
ATOM 1603 C C A SER A 1 214 ? 16.482 10.110 -16.519 0.50 10.61 214 SER A C 1
ATOM 1604 C C B SER A 1 214 ? 16.456 10.100 -16.562 0.50 11.22 214 SER A C 1
ATOM 1605 O O A SER A 1 214 ? 16.234 11.236 -16.956 0.50 11.88 214 SER A O 1
ATOM 1606 O O B SER A 1 214 ? 16.153 11.178 -17.081 0.50 12.64 214 SER A O 1
ATOM 1611 N N . TRP A 1 215 ? 15.606 9.394 -15.813 1.00 10.80 215 TRP A N 1
ATOM 1612 C CA . TRP A 1 215 ? 14.269 9.903 -15.474 1.00 9.76 215 TRP A CA 1
ATOM 1613 C C . TRP A 1 215 ? 14.368 11.139 -14.568 1.00 10.62 215 TRP A C 1
ATOM 1614 O O . TRP A 1 215 ? 13.644 12.121 -14.756 1.00 10.32 215 TRP A O 1
ATOM 1625 N N . ILE A 1 216 ? 15.277 11.086 -13.598 1.00 9.70 216 ILE A N 1
ATOM 1626 C CA . ILE A 1 216 ? 15.532 12.233 -12.724 1.00 8.97 216 ILE A CA 1
ATOM 1627 C C . ILE A 1 216 ? 15.965 13.460 -13.543 1.00 9.84 216 ILE A C 1
ATOM 1628 O O . ILE A 1 216 ? 15.392 14.549 -13.397 1.00 9.62 216 ILE A O 1
ATOM 1633 N N . LYS A 1 217 ? 16.956 13.274 -14.416 1.00 10.94 217 LYS A N 1
ATOM 1634 C CA . LYS A 1 217 ? 17.475 14.362 -15.250 1.00 12.63 217 LYS A CA 1
ATOM 1635 C C . LYS A 1 217 ? 16.372 15.032 -16.073 1.00 12.94 217 LYS A C 1
ATOM 1636 O O . LYS A 1 217 ? 16.258 16.262 -16.077 1.00 13.71 217 LYS A O 1
ATOM 1642 N N . GLN A 1 218 ? 15.559 14.226 -16.753 1.00 12.63 218 GLN A N 1
ATOM 1643 C CA . GLN A 1 218 ? 14.470 14.768 -17.575 1.00 13.73 218 GLN A CA 1
ATOM 1644 C C . GLN A 1 218 ? 13.378 15.453 -16.749 1.00 13.31 218 GLN A C 1
ATOM 1645 O O . GLN A 1 218 ? 12.865 16.498 -17.152 1.00 13.87 218 GLN A O 1
ATOM 1651 N N . THR A 1 219 ? 13.035 14.870 -15.599 1.00 11.45 219 THR A N 1
ATOM 1652 C CA . THR A 1 219 ? 12.025 15.456 -14.705 1.00 11.24 219 THR A CA 1
ATOM 1653 C C . THR A 1 219 ? 12.440 16.854 -14.221 1.00 11.41 219 THR A C 1
ATOM 1654 O O . THR A 1 219 ? 11.643 17.797 -14.277 1.00 12.06 219 THR A O 1
ATOM 1658 N N . ILE A 1 220 ? 13.689 16.988 -13.776 1.00 10.70 220 ILE A N 1
ATOM 1659 C CA . ILE A 1 220 ? 14.247 18.293 -13.387 1.00 12.03 220 ILE A CA 1
ATOM 1660 C C . ILE A 1 220 ? 14.210 19.270 -14.567 1.00 11.94 220 ILE A C 1
ATOM 1661 O O . ILE A 1 220 ? 13.845 20.444 -14.408 1.00 12.16 220 ILE A O 1
ATOM 1666 N N . ALA A 1 221 ? 14.545 18.759 -15.752 1.00 11.06 221 ALA A N 1
ATOM 1667 C CA . ALA A 1 221 ? 14.604 19.563 -16.976 1.00 12.72 221 ALA A CA 1
ATOM 1668 C C . ALA A 1 221 ? 13.245 20.019 -17.525 1.00 12.64 221 ALA A C 1
ATOM 1669 O O . ALA A 1 221 ? 13.196 20.874 -18.415 1.00 12.96 221 ALA A O 1
ATOM 1671 N N A SER A 1 222 ? 12.161 19.450 -17.000 0.50 12.66 222 SER A N 1
ATOM 1672 N N B SER A 1 222 ? 12.157 19.451 -17.004 0.50 12.61 222 SER A N 1
ATOM 1673 C CA A SER A 1 222 ? 10.812 19.759 -17.478 0.50 12.74 222 SER A CA 1
ATOM 1674 C CA B SER A 1 222 ? 10.808 19.769 -17.481 0.50 12.65 222 SER A CA 1
ATOM 1675 C C A SER A 1 222 ? 9.909 20.346 -16.390 0.50 13.22 222 SER A C 1
ATOM 1676 C C B SER A 1 222 ? 9.950 20.493 -16.440 0.50 13.19 222 SER A C 1
ATOM 1677 O O A SER A 1 222 ? 8.703 20.508 -16.599 0.50 13.81 222 SER A O 1
ATOM 1678 O O B SER A 1 222 ? 8.821 20.897 -16.732 0.50 13.69 222 SER A O 1
ATOM 1683 N N . ASN A 1 223 ? 10.493 20.667 -15.238 1.00 12.98 223 ASN A N 1
ATOM 1684 C CA . ASN A 1 223 ? 9.727 21.200 -14.107 1.00 14.23 223 ASN A CA 1
ATOM 1685 C C . ASN A 1 223 ? 10.372 22.395 -13.411 1.00 15.35 223 ASN A C 1
ATOM 1686 O O . ASN A 1 223 ? 9.964 22.773 -12.314 1.00 16.70 223 ASN A O 1
ATOM 1692 N N . GLU B 2 1 ? -26.617 -4.876 17.741 1.00 22.59 -3 GLU B N 1
ATOM 1693 C CA . GLU B 2 1 ? -26.106 -5.181 16.376 1.00 22.26 -3 GLU B CA 1
ATOM 1694 C C . GLU B 2 1 ? -24.614 -5.505 16.427 1.00 19.62 -3 GLU B C 1
ATOM 1695 O O . GLU B 2 1 ? -23.839 -4.802 17.084 1.00 20.64 -3 GLU B O 1
ATOM 1701 N N . ALA B 2 2 ? -24.223 -6.575 15.739 1.00 17.67 -2 ALA B N 1
ATOM 1702 C CA . ALA B 2 2 ? -22.822 -6.986 15.673 1.00 16.11 -2 ALA B CA 1
ATOM 1703 C C . ALA B 2 2 ? -21.978 -5.927 14.972 1.00 15.35 -2 ALA B C 1
ATOM 1704 O O . ALA B 2 2 ? -22.425 -5.299 14.008 1.00 17.16 -2 ALA B O 1
ATOM 1706 N N . GLU B 2 3 ? -20.761 -5.731 15.468 1.00 14.07 -1 GLU B N 1
ATOM 1707 C CA . GLU B 2 3 ? -19.827 -4.782 14.866 1.00 13.37 -1 GLU B CA 1
ATOM 1708 C C . GLU B 2 3 ? -19.254 -5.325 13.559 1.00 13.07 -1 GLU B C 1
ATOM 1709 O O . GLU B 2 3 ? -19.372 -6.522 13.262 1.00 12.42 -1 GLU B O 1
ATOM 1715 N N . ALA B 2 4 ? -18.645 -4.433 12.779 1.00 12.38 0 ALA B N 1
ATOM 1716 C CA . ALA B 2 4 ? -17.990 -4.802 11.530 1.00 13.20 0 ALA B CA 1
ATOM 1717 C C . ALA B 2 4 ? -16.881 -5.829 11.758 1.00 13.29 0 ALA B C 1
ATOM 1718 O O . ALA B 2 4 ? -16.255 -5.857 12.828 1.00 12.40 0 ALA B O 1
ATOM 1720 N N A SER B 2 5 ? -16.646 -6.662 10.746 0.50 13.53 1 SER B N 1
ATOM 1721 N N B SER B 2 5 ? -16.645 -6.661 10.745 0.50 14.04 1 SER B N 1
ATOM 1722 C CA A SER B 2 5 ? -15.615 -7.698 10.792 0.50 14.25 1 SER B CA 1
ATOM 1723 C CA B SER B 2 5 ? -15.616 -7.700 10.793 0.50 15.18 1 SER B CA 1
ATOM 1724 C C A SER B 2 5 ? -14.203 -7.130 10.935 0.50 14.62 1 SER B C 1
ATOM 1725 C C B SER B 2 5 ? -14.197 -7.139 10.907 0.50 15.21 1 SER B C 1
ATOM 1726 O O A SER B 2 5 ? -13.292 -7.835 11.370 0.50 14.66 1 SER B O 1
ATOM 1727 O O B SER B 2 5 ? -13.276 -7.855 11.297 0.50 15.31 1 SER B O 1
ATOM 1732 N N . ILE B 2 6 ? -14.028 -5.858 10.576 1.00 15.31 2 ILE B N 1
ATOM 1733 C CA . ILE B 2 6 ? -12.705 -5.213 10.661 1.00 16.10 2 ILE B CA 1
ATOM 1734 C C . ILE B 2 6 ? -12.139 -5.179 12.090 1.00 14.15 2 ILE B C 1
ATOM 1735 O O . ILE B 2 6 ? -10.923 -5.204 12.269 1.00 13.60 2 ILE B O 1
ATOM 1740 N N . CYS B 2 7 ? -13.020 -5.145 13.096 1.00 12.56 3 CYS B N 1
ATOM 1741 C CA . CYS B 2 7 ? -12.590 -5.177 14.498 1.00 11.74 3 CYS B CA 1
ATOM 1742 C C . CYS B 2 7 ? -11.836 -6.458 14.863 1.00 12.70 3 CYS B C 1
ATOM 1743 O O . CYS B 2 7 ? -11.128 -6.488 15.867 1.00 14.00 3 CYS B O 1
ATOM 1746 N N . SER B 2 8 ? -11.996 -7.504 14.049 1.00 11.79 4 SER B N 1
ATOM 1747 C CA . SER B 2 8 ? -11.361 -8.802 14.296 1.00 12.32 4 SER B CA 1
ATOM 1748 C C . SER B 2 8 ? -10.045 -8.981 13.527 1.00 13.87 4 SER B C 1
ATOM 1749 O O . SER B 2 8 ? -9.332 -9.972 13.727 1.00 14.89 4 SER B O 1
ATOM 1752 N N . GLU B 2 9 ? -9.728 -8.023 12.657 1.00 13.32 5 GLU B N 1
ATOM 1753 C CA . GLU B 2 9 ? -8.500 -8.064 11.854 1.00 14.08 5 GLU B CA 1
ATOM 1754 C C . GLU B 2 9 ? -7.268 -7.739 12.703 1.00 13.53 5 GLU B C 1
ATOM 1755 O O . GLU B 2 9 ? -7.363 -6.959 13.649 1.00 12.67 5 GLU B O 1
ATOM 1761 N N . PRO B 2 10 ? -6.107 -8.350 12.380 1.00 14.32 6 PRO B N 1
ATOM 1762 C CA . PRO B 2 10 ? -4.900 -8.070 13.160 1.00 13.81 6 PRO B CA 1
ATOM 1763 C C . PRO B 2 10 ? -4.298 -6.708 12.824 1.00 13.76 6 PRO B C 1
ATOM 1764 O O . PRO B 2 10 ? -4.573 -6.156 11.752 1.00 14.22 6 PRO B O 1
ATOM 1768 N N . LYS B 2 11 ? -3.490 -6.178 13.738 1.00 12.86 7 LYS B N 1
ATOM 1769 C CA . LYS B 2 11 ? -2.652 -5.016 13.441 1.00 12.94 7 LYS B CA 1
ATOM 1770 C C . LYS B 2 11 ? -1.741 -5.358 12.263 1.00 12.90 7 LYS B C 1
ATOM 1771 O O . LYS B 2 11 ? -1.119 -6.426 12.245 1.00 12.39 7 LYS B O 1
ATOM 1777 N N . LYS B 2 12 ? -1.679 -4.461 11.281 1.00 11.62 8 LYS B N 1
ATOM 1778 C CA . LYS B 2 12 ? -0.817 -4.656 10.119 1.00 11.05 8 LYS B CA 1
ATOM 1779 C C . LYS B 2 12 ? 0.009 -3.406 9.815 1.00 10.48 8 LYS B C 1
ATOM 1780 O O . LYS B 2 12 ? -0.487 -2.450 9.215 1.00 9.85 8 LYS B O 1
ATOM 1786 N N . VAL B 2 13 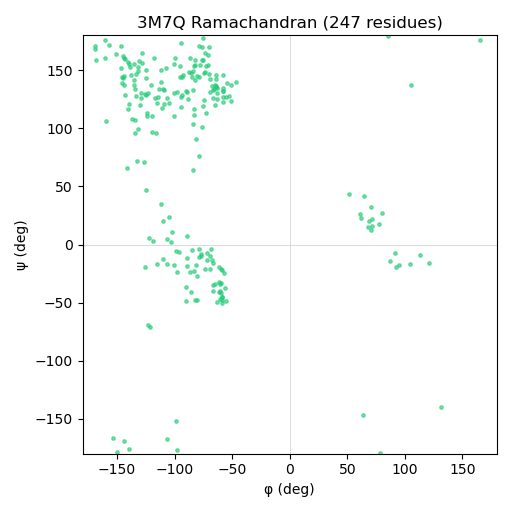? 1.268 -3.425 10.250 1.00 9.40 9 VAL B N 1
ATOM 1787 C CA . VAL B 2 13 ? 2.216 -2.348 9.952 1.00 9.72 9 VAL B CA 1
ATOM 1788 C C . VAL B 2 13 ? 2.522 -2.302 8.452 1.00 9.64 9 VAL B C 1
ATOM 1789 O O . VAL B 2 13 ? 2.714 -1.225 7.880 1.00 9.70 9 VAL B O 1
ATOM 1793 N N . GLY B 2 14 ? 2.548 -3.475 7.820 1.00 9.69 10 GLY B N 1
ATOM 1794 C CA . GLY B 2 14 ? 2.909 -3.585 6.408 1.00 8.74 10 GLY B CA 1
ATOM 1795 C C . GLY B 2 14 ? 4.414 -3.497 6.212 1.00 8.90 10 GLY B C 1
ATOM 1796 O O . GLY B 2 14 ? 5.167 -3.338 7.178 1.00 11.20 10 GLY B O 1
ATOM 1797 N N . ARG B 2 15 ? 4.843 -3.579 4.954 1.00 8.76 11 ARG B N 1
ATOM 1798 C CA . ARG B 2 15 ? 6.264 -3.688 4.615 1.00 9.78 11 ARG B CA 1
ATOM 1799 C C . ARG B 2 15 ? 7.002 -2.352 4.490 1.00 9.22 11 ARG B C 1
ATOM 1800 O O . ARG B 2 15 ? 8.225 -2.309 4.633 1.00 8.16 11 ARG B O 1
ATOM 1808 N N . CYS B 2 16 ? 6.272 -1.274 4.207 1.00 7.12 12 CYS B N 1
ATOM 1809 C CA . CYS B 2 16 ? 6.911 0.030 3.989 1.00 7.33 12 CYS B CA 1
ATOM 1810 C C . CYS B 2 16 ? 7.472 0.612 5.290 1.00 6.27 12 CYS B C 1
ATOM 1811 O O . CYS B 2 16 ? 6.986 0.301 6.379 1.00 6.65 12 CYS B O 1
ATOM 1814 N N . LYS B 2 17 ? 8.482 1.469 5.171 1.00 6.03 13 LYS B N 1
ATOM 1815 C CA . LYS B 2 17 ? 9.191 1.966 6.354 1.00 6.64 13 LYS B CA 1
ATOM 1816 C C . LYS B 2 17 ? 8.953 3.457 6.623 1.00 6.48 13 LYS B C 1
ATOM 1817 O O . LYS B 2 17 ? 9.847 4.180 7.074 1.00 5.65 13 LYS B O 1
ATOM 1823 N N . GLY B 2 18 ? 7.738 3.913 6.327 1.00 7.16 14 GLY B N 1
ATOM 1824 C CA . GLY B 2 18 ? 7.306 5.249 6.732 1.00 7.30 14 GLY B CA 1
ATOM 1825 C C . GLY B 2 18 ? 6.892 5.300 8.193 1.00 8.04 14 GLY B C 1
ATOM 1826 O O . GLY B 2 18 ? 6.789 4.262 8.865 1.00 7.04 14 GLY B O 1
ATOM 1827 N N . TYR B 2 19 ? 6.668 6.516 8.688 1.00 7.45 15 TYR B N 1
ATOM 1828 C CA . TYR B 2 19 ? 6.159 6.739 10.038 1.00 7.48 15 TYR B CA 1
ATOM 1829 C C . TYR B 2 19 ? 4.788 7.406 9.892 1.00 8.64 15 TYR B C 1
ATOM 1830 O O . TYR B 2 19 ? 4.695 8.619 9.699 1.00 8.01 15 TYR B O 1
ATOM 1839 N N . PHE B 2 20 ? 3.733 6.589 9.933 1.00 7.83 16 PHE B N 1
ATOM 1840 C CA . PHE B 2 20 ? 2.348 7.053 9.799 1.00 9.31 16 PHE B CA 1
ATOM 1841 C C . PHE B 2 20 ? 1.574 6.688 11.067 1.00 9.56 16 PHE B C 1
ATOM 1842 O O . PHE B 2 20 ? 1.110 5.547 11.199 1.00 8.63 16 PHE B O 1
ATOM 1850 N N . PRO B 2 21 ? 1.438 7.638 12.012 1.00 9.49 17 PRO B N 1
ATOM 1851 C CA . PRO B 2 21 ? 0.663 7.340 13.228 1.00 9.95 17 PRO B CA 1
ATOM 1852 C C . PRO B 2 21 ? -0.805 7.040 12.921 1.00 9.80 17 PRO B C 1
ATOM 1853 O O . PRO B 2 21 ? -1.491 7.834 12.262 1.00 9.96 17 PRO B O 1
ATOM 1857 N N . ARG B 2 22 ? -1.258 5.876 13.379 1.00 9.15 18 ARG B N 1
ATOM 1858 C CA . ARG B 2 22 ? -2.628 5.419 13.154 1.00 7.92 18 ARG B CA 1
ATOM 1859 C C . ARG B 2 22 ? -3.172 4.750 14.419 1.00 8.55 18 ARG B C 1
ATOM 1860 O O . ARG B 2 22 ? -2.512 4.737 15.465 1.00 8.31 18 ARG B O 1
ATOM 1868 N N . PHE B 2 23 ? -4.386 4.215 14.315 1.00 8.84 19 PHE B N 1
ATOM 1869 C CA . PHE B 2 23 ? -5.025 3.497 15.416 1.00 9.12 19 PHE B CA 1
ATOM 1870 C C . PHE B 2 23 ? -5.620 2.185 14.912 1.00 8.20 19 PHE B C 1
ATOM 1871 O O . PHE B 2 23 ? -6.060 2.103 13.771 1.00 9.69 19 PHE B O 1
ATOM 1879 N N . TYR B 2 24 ? -5.612 1.161 15.762 1.00 8.91 20 TYR B N 1
ATOM 1880 C CA . TYR B 2 24 ? -6.224 -0.133 15.438 1.00 8.70 20 TYR B CA 1
ATOM 1881 C C . TYR B 2 24 ? -6.956 -0.656 16.668 1.00 9.08 20 TYR B C 1
ATOM 1882 O O . TYR B 2 24 ? -6.584 -0.331 17.798 1.00 8.49 20 TYR B O 1
ATOM 1891 N N . PHE B 2 25 ? -7.989 -1.467 16.453 1.00 8.29 21 PHE B N 1
ATOM 1892 C CA . PHE B 2 25 ? -8.641 -2.133 17.575 1.00 8.62 21 PHE B CA 1
ATOM 1893 C C . PHE B 2 25 ? -7.858 -3.391 17.917 1.00 9.30 21 PHE B C 1
ATOM 1894 O O . PHE B 2 25 ? -7.749 -4.306 17.095 1.00 9.09 21 PHE B O 1
ATOM 1902 N N . ASP B 2 26 ? -7.301 -3.415 19.124 1.00 8.89 22 ASP B N 1
ATOM 1903 C CA . ASP B 2 26 ? -6.583 -4.579 19.616 1.00 10.18 22 ASP B CA 1
ATOM 1904 C C . ASP B 2 26 ? -7.598 -5.569 20.176 1.00 11.15 22 ASP B C 1
ATOM 1905 O O . ASP B 2 26 ? -8.227 -5.304 21.201 1.00 9.93 22 ASP B O 1
ATOM 1910 N N . SER B 2 27 ? -7.756 -6.701 19.493 1.00 11.74 23 SER B N 1
ATOM 1911 C CA . SER B 2 27 ? -8.743 -7.712 19.891 1.00 11.76 23 SER B CA 1
ATOM 1912 C C . SER B 2 27 ? -8.277 -8.590 21.054 1.00 12.28 23 SER B C 1
ATOM 1913 O O . SER B 2 27 ? -9.035 -9.439 21.535 1.00 12.72 23 SER B O 1
ATOM 1916 N N . GLU B 2 28 ? -7.039 -8.384 21.500 1.00 11.48 24 GLU B N 1
ATOM 1917 C CA . GLU B 2 28 ? -6.523 -9.066 22.685 1.00 13.61 24 GLU B CA 1
ATOM 1918 C C . GLU B 2 28 ? -6.788 -8.266 23.963 1.00 12.95 24 GLU B C 1
ATOM 1919 O O . GLU B 2 28 ? -7.301 -8.807 24.939 1.00 12.83 24 GLU B O 1
ATOM 1925 N N . THR B 2 29 ? -6.458 -6.975 23.947 1.00 11.93 25 THR B N 1
ATOM 1926 C CA . THR B 2 29 ? -6.743 -6.095 25.083 1.00 11.99 25 THR B CA 1
ATOM 1927 C C . THR B 2 29 ? -8.180 -5.562 25.068 1.00 11.66 25 THR B C 1
ATOM 1928 O O . THR B 2 29 ? -8.706 -5.148 26.103 1.00 13.10 25 THR B O 1
ATOM 1932 N N . GLY B 2 30 ? -8.796 -5.550 23.887 1.00 11.16 26 GLY B N 1
ATOM 1933 C CA . GLY B 2 30 ? -10.164 -5.050 23.718 1.00 11.02 26 GLY B CA 1
ATOM 1934 C C . GLY B 2 30 ? -10.295 -3.536 23.636 1.00 11.95 26 GLY B C 1
ATOM 1935 O O . GLY B 2 30 ? -11.346 -2.985 23.974 1.00 11.71 26 GLY B O 1
ATOM 1936 N N . LYS B 2 31 ? -9.241 -2.857 23.180 1.00 11.70 27 LYS B N 1
ATOM 1937 C CA . LYS B 2 31 ? -9.233 -1.387 23.108 1.00 13.97 27 LYS B CA 1
ATOM 1938 C C . LYS B 2 31 ? -8.612 -0.869 21.812 1.00 11.33 27 LYS B C 1
ATOM 1939 O O . LYS B 2 31 ? -7.668 -1.464 21.288 1.00 10.55 27 LYS B O 1
ATOM 1945 N N . CYS B 2 32 ? -9.131 0.254 21.315 1.00 11.21 28 CYS B N 1
ATOM 1946 C CA . CYS B 2 32 ? -8.456 0.999 20.252 1.00 10.29 28 CYS B CA 1
ATOM 1947 C C . CYS B 2 32 ? -7.123 1.515 20.792 1.00 9.73 28 CYS B C 1
ATOM 1948 O O . CYS B 2 32 ? -7.053 2.009 21.923 1.00 11.25 28 CYS B O 1
ATOM 1951 N N . THR B 2 33 ? -6.075 1.381 19.978 1.00 9.16 29 THR B N 1
ATOM 1952 C CA . THR B 2 33 ? -4.683 1.506 20.421 1.00 10.61 29 THR B CA 1
ATOM 1953 C C . THR B 2 33 ? -3.839 2.183 19.330 1.00 10.39 29 THR B C 1
ATOM 1954 O O . THR B 2 33 ? -3.996 1.863 18.152 1.00 9.91 29 THR B O 1
ATOM 1958 N N . PRO B 2 34 ? -2.947 3.121 19.714 1.00 9.99 30 PRO B N 1
ATOM 1959 C CA . PRO B 2 34 ? -2.079 3.705 18.686 1.00 9.28 30 PRO B CA 1
ATOM 1960 C C . PRO B 2 34 ? -1.039 2.719 18.157 1.00 8.48 30 PRO B C 1
ATOM 1961 O O . PRO B 2 34 ? -0.570 1.849 18.897 1.00 9.56 30 PRO B O 1
ATOM 1965 N N . PHE B 2 35 ? -0.698 2.852 16.876 1.00 7.81 31 PHE B N 1
ATOM 1966 C CA . PHE B 2 35 ? 0.433 2.128 16.298 1.00 7.88 31 PHE B CA 1
ATOM 1967 C C . PHE B 2 35 ? 1.041 2.920 15.148 1.00 8.30 31 PHE B C 1
ATOM 1968 O O . PHE B 2 35 ? 0.422 3.862 14.645 1.00 8.70 31 PHE B O 1
ATOM 1976 N N . ILE B 2 36 ? 2.256 2.546 14.761 1.00 9.01 32 ILE B N 1
ATOM 1977 C CA . ILE B 2 36 ? 2.931 3.190 13.636 1.00 8.09 32 ILE B CA 1
ATOM 1978 C C . ILE B 2 36 ? 2.799 2.321 12.388 1.00 9.04 32 ILE B C 1
ATOM 1979 O O . ILE B 2 36 ? 3.381 1.230 12.296 1.00 10.08 32 ILE B O 1
ATOM 1984 N N . TYR B 2 37 ? 2.008 2.821 11.444 1.00 7.54 33 TYR B N 1
ATOM 1985 C CA . TYR B 2 37 ? 1.780 2.171 10.161 1.00 7.49 33 TYR B CA 1
ATOM 1986 C C . TYR B 2 37 ? 2.905 2.573 9.208 1.00 7.53 33 TYR B C 1
ATOM 1987 O O . TYR B 2 37 ? 3.388 3.705 9.257 1.00 6.71 33 TYR B O 1
ATOM 1996 N N . GLY B 2 38 ? 3.326 1.640 8.357 1.00 7.41 34 GLY B N 1
ATOM 1997 C CA . GLY B 2 38 ? 4.457 1.878 7.452 1.00 7.03 34 GLY B CA 1
ATOM 1998 C C . GLY B 2 38 ? 4.154 2.653 6.180 1.00 8.16 34 GLY B C 1
ATOM 1999 O O . GLY B 2 38 ? 5.070 3.153 5.520 1.00 7.23 34 GLY B O 1
ATOM 2000 N N . GLY B 2 39 ? 2.878 2.734 5.812 1.00 7.63 35 GLY B N 1
ATOM 2001 C CA . GLY B 2 39 ? 2.472 3.516 4.643 1.00 8.63 35 GLY B CA 1
ATOM 2002 C C . GLY B 2 39 ? 1.925 2.739 3.455 1.00 9.94 35 GLY B C 1
ATOM 2003 O O . GLY B 2 39 ? 1.416 3.345 2.508 1.00 11.18 35 GLY B O 1
ATOM 2004 N N . CYS B 2 40 ? 2.032 1.409 3.486 1.00 9.95 36 CYS B N 1
ATOM 2005 C CA . CYS B 2 40 ? 1.505 0.570 2.394 1.00 9.49 36 CYS B CA 1
ATOM 2006 C C . CYS B 2 40 ? 0.975 -0.784 2.853 1.00 9.78 36 CYS B C 1
ATOM 2007 O O . CYS B 2 40 ? 1.421 -1.329 3.861 1.00 8.93 36 CYS B O 1
ATOM 2010 N N . GLY B 2 41 ? 0.010 -1.312 2.103 1.00 11.55 37 GLY B N 1
ATOM 2011 C CA . GLY B 2 41 ? -0.477 -2.679 2.302 1.00 13.30 37 GLY B CA 1
ATOM 2012 C C . GLY B 2 41 ? -1.247 -2.946 3.583 1.00 13.88 37 GLY B C 1
ATOM 2013 O O . GLY B 2 41 ? -1.362 -4.097 4.006 1.00 16.57 37 GLY B O 1
ATOM 2014 N N . GLY B 2 42 ? -1.779 -1.895 4.203 1.00 12.74 38 GLY B N 1
ATOM 2015 C CA . GLY B 2 42 ? -2.546 -2.045 5.443 1.00 13.93 38 GLY B CA 1
ATOM 2016 C C . GLY B 2 42 ? -3.897 -2.712 5.236 1.00 13.59 38 GLY B C 1
ATOM 2017 O O . GLY B 2 42 ? -4.331 -2.909 4.097 1.00 15.56 38 GLY B O 1
ATOM 2018 N N . ASN B 2 43 ? -4.557 -3.073 6.335 1.00 12.75 39 ASN B N 1
ATOM 2019 C CA . ASN B 2 43 ? -5.922 -3.605 6.260 1.00 12.10 39 ASN B CA 1
ATOM 2020 C C . ASN B 2 43 ? -6.962 -2.591 6.749 1.00 11.40 39 ASN B C 1
ATOM 2021 O O . ASN B 2 43 ? -6.654 -1.404 6.915 1.00 11.79 39 ASN B O 1
ATOM 2026 N N . GLY B 2 44 ? -8.190 -3.056 6.973 1.00 11.02 40 GLY B N 1
ATOM 2027 C CA . GLY B 2 44 ? -9.285 -2.175 7.379 1.00 11.09 40 GLY B CA 1
ATOM 2028 C C . GLY B 2 44 ? -9.205 -1.700 8.819 1.00 9.64 40 GLY B C 1
ATOM 2029 O O . GLY B 2 44 ? -9.807 -0.684 9.173 1.00 11.32 40 GLY B O 1
ATOM 2030 N N . ASN B 2 45 ? -8.461 -2.432 9.647 1.00 9.25 41 ASN B N 1
ATOM 2031 C CA . ASN B 2 45 ? -8.327 -2.101 11.066 1.00 8.41 41 ASN B CA 1
ATOM 2032 C C . ASN B 2 45 ? -7.229 -1.049 11.261 1.00 8.70 41 ASN B C 1
ATOM 2033 O O . ASN B 2 45 ? -6.212 -1.298 11.912 1.00 8.59 41 ASN B O 1
ATOM 2038 N N . ASN B 2 46 ? -7.468 0.135 10.699 1.00 7.72 42 ASN B N 1
ATOM 2039 C CA . ASN B 2 46 ? -6.437 1.151 10.525 1.00 7.30 42 ASN B CA 1
ATOM 2040 C C . ASN B 2 46 ? -7.118 2.499 10.349 1.00 8.51 42 ASN B C 1
ATOM 2041 O O . ASN B 2 46 ? -7.707 2.777 9.300 1.00 9.50 42 ASN B O 1
ATOM 2046 N N . PHE B 2 47 ? -7.039 3.323 11.391 1.00 8.69 43 PHE B N 1
ATOM 2047 C CA . PHE B 2 47 ? -7.798 4.570 11.473 1.00 9.34 43 PHE B CA 1
ATOM 2048 C C . PHE B 2 47 ? -6.882 5.757 11.723 1.00 9.75 43 PHE B C 1
ATOM 2049 O O . PHE B 2 47 ? -5.840 5.613 12.357 1.00 10.50 43 PHE B O 1
ATOM 2057 N N . GLU B 2 48 ? -7.279 6.930 11.237 1.00 10.59 44 GLU B N 1
ATOM 2058 C CA . GLU B 2 48 ? -6.454 8.133 11.382 1.00 12.79 44 GLU B CA 1
ATOM 2059 C C . GLU B 2 48 ? -6.591 8.796 12.756 1.00 13.30 44 GLU B C 1
ATOM 2060 O O . GLU B 2 48 ? -5.666 9.462 13.217 1.00 13.31 44 GLU B O 1
ATOM 2066 N N . THR B 2 49 ? -7.741 8.615 13.404 1.00 12.98 45 THR B N 1
ATOM 2067 C CA . THR B 2 49 ? -7.954 9.165 14.744 1.00 12.20 45 THR B CA 1
ATOM 2068 C C . THR B 2 49 ? -8.517 8.115 15.696 1.00 11.52 45 THR B C 1
ATOM 2069 O O . THR B 2 49 ? -9.123 7.130 15.265 1.00 10.52 45 THR B O 1
ATOM 2073 N N . LEU B 2 50 ? -8.318 8.348 16.991 1.00 12.03 46 LEU B N 1
ATOM 2074 C CA . LEU B 2 50 ? -8.842 7.472 18.037 1.00 11.49 46 LEU B CA 1
ATOM 2075 C C . LEU B 2 50 ? -10.366 7.348 17.973 1.00 10.58 46 LEU B C 1
ATOM 2076 O O . LEU B 2 50 ? -10.907 6.241 18.073 1.00 9.97 46 LEU B O 1
ATOM 2081 N N . HIS B 2 51 ? -11.062 8.473 17.804 1.00 10.19 47 HIS B N 1
ATOM 2082 C CA . HIS B 2 51 ? -12.523 8.429 17.724 1.00 11.33 47 HIS B CA 1
ATOM 2083 C C . HIS B 2 51 ? -13.021 7.595 16.542 1.00 10.22 47 HIS B C 1
ATOM 2084 O O . HIS B 2 51 ? -13.988 6.846 16.673 1.00 9.38 47 HIS B O 1
ATOM 2091 N N . GLN B 2 52 ? -12.361 7.722 15.392 1.00 9.80 48 GLN B N 1
ATOM 2092 C CA . GLN B 2 52 ? -12.761 6.957 14.215 1.00 10.22 48 GLN B CA 1
ATOM 2093 C C . GLN B 2 52 ? -12.668 5.446 14.478 1.00 10.70 48 GLN B C 1
ATOM 2094 O O . GLN B 2 52 ? -13.557 4.685 14.093 1.00 10.84 48 GLN B O 1
ATOM 2100 N N . CYS B 2 53 ? -11.613 5.035 15.178 1.00 10.10 49 CYS B N 1
ATOM 2101 C CA . CYS B 2 53 ? -11.452 3.641 15.586 1.00 9.43 49 CYS B CA 1
ATOM 2102 C C . CYS B 2 53 ? -12.580 3.221 16.528 1.00 9.13 49 CYS B C 1
ATOM 2103 O O . CYS B 2 53 ? -13.221 2.189 16.318 1.00 9.55 49 CYS B O 1
ATOM 2106 N N . ARG B 2 54 ? -12.822 4.038 17.553 1.00 9.25 50 ARG B N 1
ATOM 2107 C CA . ARG B 2 54 ? -13.813 3.724 18.586 1.00 9.77 50 ARG B CA 1
ATOM 2108 C C . ARG B 2 54 ? -15.241 3.671 18.051 1.00 10.91 50 ARG B C 1
ATOM 2109 O O . ARG B 2 54 ? -16.050 2.875 18.532 1.00 11.84 50 ARG B O 1
ATOM 2117 N N . ALA B 2 55 ? -15.541 4.510 17.059 1.00 10.08 51 ALA B N 1
ATOM 2118 C CA . ALA B 2 55 ? -16.865 4.533 16.427 1.00 12.06 51 ALA B CA 1
ATOM 2119 C C . ALA B 2 55 ? -17.202 3.189 15.783 1.00 12.31 51 ALA B C 1
ATOM 2120 O O . ALA B 2 55 ? -18.362 2.769 15.774 1.00 16.02 51 ALA B O 1
ATOM 2122 N N . ILE B 2 56 ? -16.183 2.517 15.257 1.00 11.76 52 ILE B N 1
ATOM 2123 C CA . ILE B 2 56 ? -16.361 1.222 14.600 1.00 10.72 52 ILE B CA 1
ATOM 2124 C C . ILE B 2 56 ? -16.218 0.069 15.600 1.00 10.70 52 ILE B C 1
ATOM 2125 O O . ILE B 2 56 ? -16.925 -0.941 15.502 1.00 11.39 52 ILE B O 1
ATOM 2130 N N . CYS B 2 57 ? -15.306 0.231 16.558 1.00 9.79 53 CYS B N 1
ATOM 2131 C CA . CYS B 2 57 ? -14.945 -0.840 17.481 1.00 10.09 53 CYS B CA 1
ATOM 2132 C C . CYS B 2 57 ? -14.879 -0.321 18.922 1.00 10.32 53 CYS B C 1
ATOM 2133 O O . CYS B 2 57 ? -13.854 0.221 19.343 1.00 11.30 53 CYS B O 1
ATOM 2136 N N . ARG B 2 58 ? -15.969 -0.483 19.674 1.00 11.69 54 ARG B N 1
ATOM 2137 C CA . ARG B 2 58 ? -16.038 0.032 21.050 1.00 11.97 54 ARG B CA 1
ATOM 2138 C C . ARG B 2 58 ? -15.185 -0.786 22.020 1.00 11.58 54 ARG B C 1
ATOM 2139 O O . ARG B 2 58 ? -14.932 -1.969 21.783 1.00 11.17 54 ARG B O 1
ATOM 2147 N N . ALA B 2 59 ? -14.742 -0.151 23.104 1.00 11.84 55 ALA B N 1
ATOM 2148 C CA . ALA B 2 59 ? -13.905 -0.825 24.101 1.00 11.29 55 ALA B CA 1
ATOM 2149 C C . ALA B 2 59 ? -14.643 -1.971 24.791 1.00 12.04 55 ALA B C 1
ATOM 2150 O O . ALA B 2 59 ? -15.806 -1.831 25.177 1.00 12.23 55 ALA B O 1
ATOM 2152 N N . LEU B 2 60 ? -13.947 -3.100 24.929 1.00 10.96 56 LEU B N 1
ATOM 2153 C CA . LEU B 2 60 ? -14.471 -4.292 25.605 1.00 12.36 56 LEU B CA 1
ATOM 2154 C C . LEU B 2 60 ? -13.754 -4.536 26.928 1.00 13.30 56 LEU B C 1
ATOM 2155 O O . LEU B 2 60 ? -14.295 -5.193 27.827 1.00 12.38 56 LEU B O 1
ATOM 2160 N N A GLY B 2 61 ? -12.537 -4.004 27.032 0.50 14.24 57 GLY B N 1
ATOM 2161 N N B GLY B 2 61 ? -12.531 -4.018 27.035 0.50 14.09 57 GLY B N 1
ATOM 2162 C CA A GLY B 2 61 ? -11.736 -4.085 28.247 0.50 14.40 57 GLY B CA 1
ATOM 2163 C CA B GLY B 2 61 ? -11.692 -4.229 28.210 0.50 14.07 57 GLY B CA 1
ATOM 2164 C C A GLY B 2 61 ? -11.273 -2.714 28.699 0.50 14.89 57 GLY B C 1
ATOM 2165 C C B GLY B 2 61 ? -11.149 -2.938 28.788 0.50 14.40 57 GLY B C 1
ATOM 2166 O O A GLY B 2 61 ? -11.371 -1.738 27.953 0.50 13.82 57 GLY B O 1
ATOM 2167 O O B GLY B 2 61 ? -10.388 -2.953 29.754 0.50 13.82 57 GLY B O 1
#

GO terms:
  GO:0005515 protein binding (F, IPI)
  GO:0097655 serpin family protein binding (F, IDA)
  GO:0004175 endopeptidase activity (F, IDA)
  GO:0004252 serine-type endopeptidase activity (F, IDA)
  GO:0097180 serine protease inhibitor complex (C, IDA)
  GO:0006508 proteolysis (P, IDA)
  GO:0097655 serpin family protein binding (F, IPI)

CATH classification: 2.40.10.10 (+1 more: 2.40.10.10)

Nearest PDB structures (foldseek):
  2fi5-assembly1_E  TM=1.000E+00  e=2.440E-42  Bos taurus
  1v2r-assembly1_T  TM=9.956E-01  e=1.249E-41  Bos taurus
  1v2q-assembly1_T  TM=9.944E-01  e=1.553E-41  Bos taurus
  3v13-assembly1_A  TM=9.960E-01  e=3.919E-41  Bos taurus
  3plk-assembly1_A  TM=9.930E-01  e=2.274E-41  Bos taurus

Radius of gyration: 18.65 Å; Cα contacts (8 Å, |Δi|>4): 801; chains: 2; bounding box: 58×44×46 Å

Foldseek 3Di:
DAQFAFCDQLVQQQKKFKDDPHGQEIWGAAFQFKIKFFQVPDDPFIKIKGRDFQRVDDPPPIDIFTFPDKAADPPQDPVLRPRGMIMTTTPDGHDDDSRHDHFHADQDADDFFFKWKAKFQFAHDLDDGRTDRGMTIDIKTWHDPVLQCVLPPPRDDPFKTFIHDLQFRDADAGSHGTTATGTPRHGQWGFTDWDGHRDHSITTMTGGRSVCPVVVVVVVVVD/DDFDPQLVDDFDLDDAQQFQWWWFQDPVQQAIDIDGHRPDDGDPRTGNDRVVNCVRGPGDD

InterPro domains:
  IPR001254 Serine proteases, trypsin domain [PF00089] (24-239)
  IPR001254 Serine proteases, trypsin domain [PS50240] (24-244)
  IPR001254 Serine proteases, trypsin domain [SM00020] (23-239)
  IPR001254 Serine proteases, trypsin domain [cd00190] (24-242)
  IPR001314 Peptidase S1A, chymotrypsin family [PR00722] (49-64)
  IPR001314 Peptidase S1A, chymotrypsin family [PR00722] (103-117)
  IPR001314 Peptidase S1A, chymotrypsin family [PR00722] (193-205)
  IPR009003 Peptidase S1, PA clan [SSF50494] (20-244)
  IPR018114 Serine proteases, trypsin family, histidine active site [PS00134] (59-64)
  IPR033116 Serine proteases, trypsin family, serine active site [PS00135] (194-205)
  IPR050127 Serine Proteases (Peptidase S1 Family) [PTHR24264] (22-245)

Organism: Bos taurus (NCBI:txid9913)

B-factor: mean 14.59, std 9.42, range [3.65, 113.25]